Protein AF-A0A971TC36-F1 (afdb_monomer_lite)

Radius of gyration: 22.71 Å; chains: 1; bounding box: 51×52×64 Å

Structure (mmCIF, N/CA/C/O backbone):
data_AF-A0A971TC36-F1
#
_entry.id   AF-A0A971TC36-F1
#
loop_
_atom_site.group_PDB
_atom_site.id
_atom_site.type_symbol
_atom_site.label_atom_id
_atom_site.label_alt_id
_atom_site.label_comp_id
_atom_site.label_asym_id
_atom_site.label_entity_id
_atom_site.label_seq_id
_atom_site.pdbx_PDB_ins_code
_atom_site.Cartn_x
_atom_site.Cartn_y
_atom_site.Cartn_z
_atom_site.occupancy
_atom_site.B_iso_or_equiv
_atom_site.auth_seq_id
_atom_site.auth_comp_id
_atom_site.auth_asym_id
_atom_site.auth_atom_id
_atom_site.pdbx_PDB_model_num
ATOM 1 N N . MET A 1 1 ? 25.943 23.834 -38.150 1.00 42.72 1 MET A N 1
ATOM 2 C CA . MET A 1 1 ? 25.674 22.459 -38.621 1.00 42.72 1 MET A CA 1
ATOM 3 C C . MET A 1 1 ? 24.641 21.884 -37.670 1.00 42.72 1 MET A C 1
ATOM 5 O O . MET A 1 1 ? 24.922 21.885 -36.479 1.00 42.72 1 MET A O 1
ATOM 9 N N . SER A 1 2 ? 23.442 21.520 -38.141 1.00 50.72 2 SER A N 1
ATOM 10 C CA . SER A 1 2 ? 22.488 20.778 -37.298 1.00 50.72 2 SER A CA 1
ATOM 11 C C . SER A 1 2 ? 23.148 19.482 -36.848 1.00 50.72 2 SER A C 1
ATOM 13 O O . SER A 1 2 ? 23.754 18.803 -37.678 1.00 50.72 2 SER A O 1
ATOM 15 N N . ALA A 1 3 ? 23.053 19.159 -35.559 1.00 58.16 3 ALA A N 1
ATOM 16 C CA . ALA A 1 3 ? 23.398 17.829 -35.080 1.00 58.16 3 ALA A CA 1
ATOM 17 C C . ALA A 1 3 ? 22.567 16.792 -35.865 1.00 58.16 3 ALA A C 1
ATOM 19 O O . ALA A 1 3 ? 21.402 17.078 -36.172 1.00 58.16 3 ALA A O 1
ATOM 20 N N . PRO A 1 4 ? 23.145 15.640 -36.247 1.00 66.56 4 PRO A N 1
ATOM 21 C CA . PRO A 1 4 ? 22.389 14.586 -36.910 1.00 66.56 4 PRO A CA 1
ATOM 22 C C . PRO A 1 4 ? 21.197 14.185 -36.037 1.00 66.56 4 PRO A C 1
ATOM 24 O O . PRO A 1 4 ? 21.322 14.074 -34.817 1.00 66.56 4 PRO A O 1
ATOM 27 N N . THR A 1 5 ? 20.028 14.022 -36.658 1.00 77.25 5 THR A N 1
ATOM 28 C CA . THR A 1 5 ? 18.834 13.548 -35.956 1.00 77.25 5 THR A CA 1
ATOM 29 C C . THR A 1 5 ? 19.111 12.130 -35.456 1.00 77.25 5 THR A C 1
ATOM 31 O O . THR A 1 5 ? 19.495 11.290 -36.272 1.00 77.25 5 THR A O 1
ATOM 34 N N . PRO A 1 6 ? 18.964 11.858 -34.149 1.00 86.25 6 PRO A N 1
ATOM 35 C CA . PRO A 1 6 ? 19.220 10.533 -33.608 1.00 86.25 6 PRO A CA 1
ATOM 36 C C . PRO A 1 6 ? 18.257 9.511 -34.216 1.00 86.25 6 PRO A C 1
ATOM 38 O O . PRO A 1 6 ? 17.117 9.831 -34.560 1.00 86.25 6 PRO A O 1
ATOM 41 N N . HIS A 1 7 ? 18.713 8.268 -34.332 1.00 93.12 7 HIS A N 1
ATOM 42 C CA . HIS A 1 7 ? 17.834 7.152 -34.646 1.00 93.12 7 HIS A CA 1
ATOM 43 C C . HIS A 1 7 ? 16.995 6.840 -33.408 1.00 93.12 7 HIS A C 1
ATOM 45 O O . HIS A 1 7 ? 17.550 6.627 -32.334 1.00 93.12 7 HIS A O 1
ATOM 51 N N . THR A 1 8 ? 15.672 6.821 -33.553 1.00 95.00 8 THR A N 1
ATOM 52 C CA . THR A 1 8 ? 14.737 6.655 -32.434 1.00 95.00 8 THR A CA 1
ATOM 53 C C . THR A 1 8 ? 13.896 5.400 -32.622 1.00 95.00 8 THR A C 1
ATOM 55 O O . THR A 1 8 ? 13.332 5.186 -33.695 1.00 95.00 8 THR A O 1
ATOM 58 N N . THR A 1 9 ? 13.749 4.598 -31.568 1.00 95.88 9 THR A N 1
ATOM 59 C CA . THR A 1 9 ? 12.750 3.520 -31.490 1.00 95.88 9 THR A CA 1
ATOM 60 C C . THR A 1 9 ? 11.964 3.637 -30.193 1.00 95.88 9 THR A C 1
ATOM 62 O O . THR A 1 9 ? 12.529 3.951 -29.147 1.00 95.88 9 THR A O 1
ATOM 65 N N . VAL A 1 10 ? 10.671 3.330 -30.263 1.00 96.38 10 VAL A N 1
ATOM 66 C CA . VAL A 1 10 ? 9.804 3.113 -29.104 1.00 96.38 10 VAL A CA 1
ATOM 67 C C . VAL A 1 10 ? 9.074 1.797 -29.332 1.00 96.38 10 VAL A C 1
ATOM 69 O O . VAL A 1 10 ? 8.408 1.621 -30.350 1.00 96.38 10 VAL A O 1
ATOM 72 N N . GLU A 1 11 ? 9.246 0.855 -28.416 1.00 95.00 11 GLU A N 1
ATOM 73 C CA . GLU A 1 11 ? 8.612 -0.459 -28.443 1.00 95.00 11 GLU A CA 1
ATOM 74 C C . GLU A 1 11 ? 7.717 -0.614 -27.212 1.00 95.00 11 GLU A C 1
ATOM 76 O O . GLU A 1 11 ? 8.134 -0.305 -26.096 1.00 95.00 11 GLU A O 1
ATOM 81 N N . LEU A 1 12 ? 6.494 -1.102 -27.422 1.00 93.94 12 LEU A N 1
ATOM 82 C CA . LEU A 1 12 ? 5.529 -1.392 -26.365 1.00 93.94 12 LEU A CA 1
ATOM 83 C C . LEU A 1 12 ? 5.385 -2.909 -26.208 1.00 93.94 12 LEU A C 1
ATOM 85 O O . LEU A 1 12 ? 5.034 -3.601 -27.166 1.00 93.94 12 LEU A O 1
ATOM 89 N N . ARG A 1 13 ? 5.601 -3.430 -24.999 1.00 92.88 13 ARG A N 1
ATOM 90 C CA . ARG A 1 13 ? 5.403 -4.846 -24.665 1.00 92.88 13 ARG A CA 1
ATOM 91 C C . ARG A 1 13 ? 4.296 -5.006 -23.642 1.00 92.88 13 ARG A C 1
ATOM 93 O O . ARG A 1 13 ? 4.383 -4.509 -22.522 1.00 92.88 13 ARG A O 1
ATOM 100 N N . ARG A 1 14 ? 3.278 -5.773 -24.021 1.00 88.38 14 ARG A N 1
ATOM 101 C CA . ARG A 1 14 ? 2.141 -6.093 -23.156 1.00 88.38 14 ARG A CA 1
ATOM 102 C C . ARG A 1 14 ? 2.435 -7.320 -22.302 1.00 88.38 14 ARG A C 1
ATOM 104 O O . ARG A 1 14 ? 3.062 -8.268 -22.772 1.00 88.38 14 ARG A O 1
ATOM 111 N N . GLY A 1 15 ? 1.952 -7.318 -21.062 1.00 77.62 15 GLY A N 1
ATOM 112 C CA . GLY A 1 15 ? 2.060 -8.469 -20.153 1.00 77.62 15 GLY A CA 1
ATOM 113 C C . GLY A 1 15 ? 3.474 -8.751 -19.627 1.00 77.62 15 GLY A C 1
ATOM 114 O O . GLY A 1 15 ? 3.705 -9.808 -19.045 1.00 77.62 15 GLY A O 1
ATOM 115 N N . ALA A 1 16 ? 4.416 -7.826 -19.817 1.00 77.38 16 ALA A N 1
ATOM 116 C CA . ALA A 1 16 ? 5.774 -7.906 -19.288 1.00 77.38 16 ALA A CA 1
ATOM 117 C C . ALA A 1 16 ? 5.932 -6.913 -18.128 1.00 77.38 16 ALA A C 1
ATOM 119 O O . ALA A 1 16 ? 6.419 -5.804 -18.321 1.00 77.38 16 ALA A O 1
ATOM 120 N N . TYR A 1 17 ? 5.491 -7.298 -16.928 1.00 78.62 17 TYR A N 1
ATOM 121 C CA . TYR A 1 17 ? 5.648 -6.456 -15.743 1.00 78.62 17 TYR A CA 1
ATOM 122 C C . TYR A 1 17 ? 7.008 -6.664 -15.076 1.00 78.62 17 TYR A C 1
ATOM 124 O O . TYR A 1 17 ? 7.438 -7.798 -14.851 1.00 78.62 17 TYR A O 1
ATOM 132 N N . HIS A 1 18 ? 7.641 -5.555 -14.713 1.00 82.75 18 HIS A N 1
ATOM 133 C CA . HIS A 1 18 ? 8.868 -5.502 -13.930 1.00 82.75 18 HIS A CA 1
ATOM 134 C C . HIS A 1 18 ? 8.777 -4.318 -12.959 1.00 82.75 18 HIS A C 1
ATOM 136 O O . HIS A 1 18 ? 8.168 -3.298 -13.283 1.00 82.75 18 HIS A O 1
ATOM 142 N N . ASP A 1 19 ? 9.374 -4.439 -11.773 1.00 82.00 19 ASP A N 1
ATOM 143 C CA . ASP A 1 19 ? 9.396 -3.342 -10.806 1.00 82.00 19 ASP A CA 1
ATOM 144 C C . ASP A 1 19 ? 10.291 -2.183 -11.283 1.00 82.00 19 ASP A C 1
ATOM 146 O O . ASP A 1 19 ? 11.239 -2.363 -12.055 1.00 82.00 19 ASP A O 1
ATOM 150 N N . SER A 1 20 ? 10.003 -0.972 -10.801 1.00 82.00 20 SER A N 1
ATOM 151 C CA . SER A 1 20 ? 10.702 0.243 -11.231 1.00 82.00 20 SER A CA 1
ATOM 152 C C . SER A 1 20 ? 12.206 0.212 -10.950 1.00 82.00 20 SER A C 1
ATOM 154 O O . SER A 1 20 ? 12.969 0.765 -11.737 1.00 82.00 20 SER A O 1
ATOM 156 N N . VAL A 1 21 ? 12.661 -0.434 -9.869 1.00 82.69 21 VAL A N 1
ATOM 157 C CA . VAL A 1 21 ? 14.093 -0.486 -9.524 1.00 82.69 21 VAL A CA 1
ATOM 158 C C . VAL A 1 21 ? 14.835 -1.358 -10.528 1.00 82.69 21 VAL A C 1
ATOM 160 O O . VAL A 1 21 ? 15.855 -0.934 -11.076 1.00 82.69 21 VAL A O 1
ATOM 163 N N . SER A 1 22 ? 14.289 -2.534 -10.826 1.00 87.56 22 SER A N 1
ATOM 164 C CA . SER A 1 22 ? 14.795 -3.416 -11.872 1.00 87.56 22 SER A CA 1
ATOM 165 C C . SER A 1 22 ? 14.851 -2.703 -13.224 1.00 87.56 22 SER A C 1
ATOM 167 O O . SER A 1 22 ? 15.874 -2.735 -13.907 1.00 87.56 22 SER A O 1
ATOM 169 N N . LEU A 1 23 ? 13.792 -1.985 -13.604 1.00 92.12 23 LEU A N 1
ATOM 170 C CA . LEU A 1 23 ? 13.743 -1.257 -14.875 1.00 92.12 23 LEU A CA 1
ATOM 171 C C . LEU A 1 23 ? 14.701 -0.057 -14.938 1.00 92.12 23 LEU A C 1
ATOM 173 O O . LEU A 1 23 ? 15.283 0.215 -15.991 1.00 92.12 23 LEU A O 1
ATOM 177 N N . MET A 1 24 ? 14.949 0.624 -13.817 1.00 89.81 24 MET A N 1
ATOM 178 C CA . MET A 1 24 ? 15.987 1.656 -13.724 1.00 89.81 24 MET A CA 1
ATOM 179 C C . MET A 1 24 ? 17.390 1.067 -13.920 1.00 89.81 24 MET A C 1
ATOM 181 O O . MET A 1 24 ? 18.226 1.678 -14.590 1.00 89.81 24 MET A O 1
ATOM 185 N N . GLN A 1 25 ? 17.655 -0.126 -13.376 1.00 90.38 25 GLN A N 1
ATOM 186 C CA . GLN A 1 25 ? 18.919 -0.836 -13.593 1.00 90.38 25 GLN A CA 1
ATOM 187 C C . GLN A 1 25 ? 19.087 -1.234 -15.063 1.00 90.38 25 GLN A C 1
ATOM 189 O O . GLN A 1 25 ? 20.140 -0.965 -15.643 1.00 90.38 25 GLN A O 1
ATOM 194 N N . VAL A 1 26 ? 18.033 -1.781 -15.681 1.00 94.00 26 VAL A N 1
ATOM 195 C CA . VAL A 1 26 ? 18.004 -2.106 -17.116 1.00 94.00 26 VAL A CA 1
ATOM 196 C C . VAL A 1 26 ? 18.271 -0.857 -17.955 1.00 94.00 26 VAL A C 1
ATOM 198 O O . VAL A 1 26 ? 19.172 -0.866 -18.787 1.00 94.00 26 VAL A O 1
ATOM 201 N N . SER A 1 27 ? 17.562 0.245 -17.698 1.00 94.88 27 SER A N 1
ATOM 202 C CA . SER A 1 27 ? 17.745 1.511 -18.424 1.00 94.88 27 SER A CA 1
ATOM 203 C C . SER A 1 27 ? 19.191 2.000 -18.358 1.00 94.88 27 SER A C 1
ATOM 205 O O . SER A 1 27 ? 19.770 2.374 -19.376 1.00 94.88 27 SER A O 1
ATOM 207 N N . ARG A 1 28 ? 19.811 1.935 -17.172 1.00 93.56 28 ARG A N 1
ATOM 208 C CA . ARG A 1 28 ? 21.209 2.334 -16.969 1.00 93.56 28 ARG A CA 1
ATOM 209 C C . ARG A 1 28 ? 22.191 1.427 -17.709 1.00 93.56 28 ARG A C 1
ATOM 211 O O . ARG A 1 28 ? 23.160 1.929 -18.271 1.00 93.56 28 ARG A O 1
ATOM 218 N N . GLN A 1 29 ? 21.957 0.116 -17.701 1.00 94.00 29 GLN A N 1
ATOM 219 C CA . GLN A 1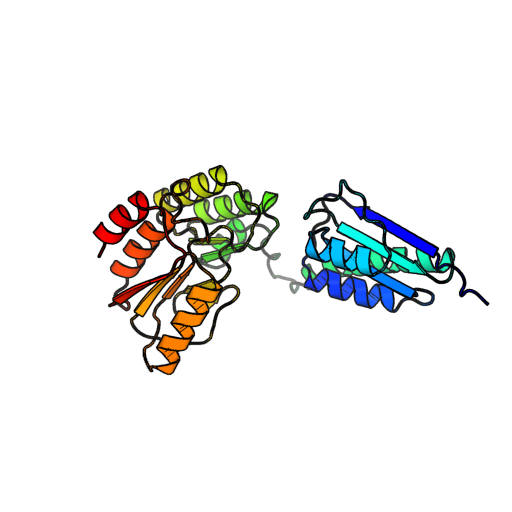 29 ? 22.782 -0.847 -18.431 1.00 94.00 29 GLN A CA 1
ATOM 220 C C . GLN A 1 29 ? 22.690 -0.612 -19.943 1.00 94.00 29 GLN A C 1
ATOM 222 O O . GLN A 1 29 ? 23.713 -0.550 -20.619 1.00 94.00 29 GLN A O 1
ATOM 227 N N . VAL A 1 30 ? 21.480 -0.414 -20.467 1.00 95.88 30 VAL A N 1
ATOM 228 C CA . VAL A 1 30 ? 21.249 -0.179 -21.898 1.00 95.88 30 VAL A CA 1
ATOM 229 C C . VAL A 1 30 ? 21.853 1.156 -22.335 1.00 95.88 30 VAL A C 1
ATOM 231 O O . VAL A 1 30 ? 22.516 1.203 -23.367 1.00 95.88 30 VAL A O 1
ATOM 234 N N . ALA A 1 31 ? 21.725 2.211 -21.524 1.00 95.31 31 ALA A N 1
ATOM 235 C CA . ALA A 1 31 ? 22.344 3.514 -21.781 1.00 95.31 31 ALA A CA 1
ATOM 236 C C . ALA A 1 31 ? 23.884 3.468 -21.828 1.00 95.31 31 ALA A C 1
ATOM 238 O O . ALA A 1 31 ? 24.499 4.347 -22.422 1.00 95.31 31 ALA A O 1
ATOM 239 N N . ALA A 1 32 ? 24.517 2.456 -21.223 1.00 95.56 32 ALA A N 1
ATOM 240 C CA . ALA A 1 32 ? 25.964 2.248 -21.294 1.00 95.56 32 ALA A CA 1
ATOM 241 C C . ALA A 1 32 ? 26.417 1.509 -22.572 1.00 95.56 32 ALA A C 1
ATOM 243 O O . ALA A 1 32 ? 27.617 1.318 -22.777 1.00 95.56 32 ALA A O 1
ATOM 244 N N . THR A 1 33 ? 25.483 1.081 -23.426 1.00 95.88 33 THR A N 1
ATOM 245 C CA . THR A 1 33 ? 25.795 0.413 -24.696 1.00 95.88 33 THR A CA 1
ATOM 246 C C . THR A 1 33 ? 26.376 1.417 -25.689 1.00 95.88 33 THR A C 1
ATOM 248 O O . THR A 1 33 ? 25.840 2.508 -25.874 1.00 95.88 33 THR A O 1
ATOM 251 N N . ASN A 1 34 ? 27.475 1.049 -26.352 1.00 94.62 34 ASN A N 1
ATOM 252 C CA . ASN A 1 34 ? 28.156 1.934 -27.295 1.00 94.62 34 ASN A CA 1
ATOM 253 C C . ASN A 1 34 ? 27.217 2.389 -28.429 1.00 94.62 34 ASN A C 1
ATOM 255 O O . ASN A 1 34 ? 26.564 1.560 -29.062 1.00 94.62 34 ASN A O 1
ATOM 259 N N . GLY A 1 35 ? 27.179 3.696 -28.695 1.00 93.69 35 GLY A N 1
ATOM 260 C CA . GLY A 1 35 ? 26.309 4.304 -29.705 1.00 93.69 35 GLY A CA 1
ATOM 261 C C . GLY A 1 35 ? 24.873 4.590 -29.243 1.00 93.69 35 GLY A C 1
ATOM 262 O O . GLY A 1 35 ? 24.100 5.145 -30.023 1.00 93.69 35 GLY A O 1
ATOM 263 N N . ILE A 1 36 ? 24.497 4.255 -28.001 1.00 96.75 36 ILE A N 1
ATOM 264 C CA . ILE A 1 36 ? 23.237 4.707 -27.395 1.00 96.75 36 ILE A CA 1
ATOM 265 C C . ILE A 1 36 ? 23.419 6.116 -26.823 1.00 96.75 36 ILE A C 1
ATOM 267 O O . ILE A 1 36 ? 24.293 6.365 -26.000 1.00 96.75 36 ILE A O 1
ATOM 271 N N . ILE A 1 37 ? 22.556 7.035 -27.252 1.00 95.81 37 ILE A N 1
ATOM 272 C CA . ILE A 1 37 ? 22.517 8.433 -26.801 1.00 95.81 37 ILE A CA 1
ATOM 273 C C . ILE A 1 37 ? 21.618 8.562 -25.567 1.00 95.81 37 ILE A C 1
ATOM 275 O O . ILE A 1 37 ? 21.943 9.278 -24.622 1.00 95.81 37 ILE A O 1
ATOM 279 N N . ALA A 1 38 ? 20.474 7.873 -25.575 1.00 94.44 38 ALA A N 1
ATOM 280 C CA . ALA A 1 38 ? 19.549 7.820 -24.451 1.00 94.44 38 ALA A CA 1
ATOM 281 C C . ALA A 1 38 ? 18.783 6.496 -24.464 1.00 94.44 38 ALA A C 1
ATOM 283 O O . ALA A 1 38 ? 18.387 6.020 -25.527 1.00 94.44 38 ALA A O 1
ATOM 284 N N . ALA A 1 39 ? 18.530 5.932 -23.286 1.00 95.94 39 ALA A N 1
ATOM 285 C CA . ALA A 1 39 ? 17.688 4.755 -23.126 1.00 95.94 39 ALA A CA 1
ATOM 286 C C . ALA A 1 39 ? 16.777 4.924 -21.916 1.00 95.94 39 ALA A C 1
ATOM 288 O O . ALA A 1 39 ? 17.232 5.326 -20.846 1.00 95.94 39 ALA A O 1
ATOM 289 N N . GLN A 1 40 ? 15.508 4.581 -22.093 1.00 95.94 40 GLN A N 1
ATOM 290 C CA . GLN A 1 40 ? 14.532 4.505 -21.020 1.00 95.94 40 GLN A CA 1
ATOM 291 C C . GLN A 1 40 ? 13.699 3.240 -21.212 1.00 95.94 40 GLN A C 1
ATOM 293 O O . GLN A 1 40 ? 13.020 3.067 -22.223 1.00 95.94 40 GLN A O 1
ATOM 298 N N . VAL A 1 41 ? 13.764 2.355 -20.225 1.00 95.94 41 VAL A N 1
ATOM 299 C CA . VAL A 1 41 ? 12.943 1.153 -20.117 1.00 95.94 41 VAL A CA 1
ATOM 300 C C . VAL A 1 41 ? 12.089 1.315 -18.868 1.00 95.94 41 VAL A C 1
ATOM 302 O O . VAL A 1 41 ? 12.623 1.393 -17.765 1.00 95.94 41 VAL A O 1
ATOM 305 N N . ALA A 1 42 ? 10.775 1.437 -19.028 1.00 94.62 42 ALA A N 1
ATOM 306 C CA . ALA A 1 42 ? 9.874 1.772 -17.927 1.00 94.62 42 ALA A CA 1
ATOM 307 C C . ALA A 1 42 ? 8.454 1.257 -18.171 1.00 94.62 42 ALA A C 1
ATOM 309 O O . ALA A 1 42 ? 8.033 1.102 -19.313 1.00 94.62 42 ALA A O 1
ATOM 310 N N . MET A 1 43 ? 7.694 1.040 -17.097 1.00 93.31 43 MET A N 1
ATOM 311 C CA . MET A 1 43 ? 6.244 0.852 -17.205 1.00 93.31 43 MET A CA 1
ATOM 312 C C . MET A 1 43 ? 5.588 2.160 -17.673 1.00 93.31 43 MET A C 1
ATOM 314 O O . MET A 1 43 ? 6.000 3.230 -17.221 1.00 93.31 43 MET A O 1
ATOM 318 N N . ALA A 1 44 ? 4.562 2.093 -18.523 1.00 92.44 44 ALA A N 1
ATOM 319 C CA . ALA A 1 44 ? 3.850 3.244 -19.096 1.00 92.44 44 ALA A CA 1
ATOM 320 C C . ALA A 1 44 ? 2.903 3.953 -18.098 1.00 92.44 44 ALA A C 1
ATOM 322 O O . ALA A 1 44 ? 1.758 4.277 -18.405 1.00 92.44 44 ALA A O 1
ATOM 323 N N . THR A 1 45 ? 3.366 4.198 -16.869 1.00 89.50 45 THR A N 1
ATOM 324 C CA . THR A 1 45 ? 2.658 5.062 -15.912 1.00 89.50 45 THR A CA 1
ATOM 325 C C . THR A 1 45 ? 2.648 6.506 -16.413 1.00 89.50 45 THR A C 1
ATOM 327 O O . THR A 1 45 ? 3.549 6.908 -17.145 1.00 89.50 45 THR A O 1
ATOM 330 N N . GLU A 1 46 ? 1.668 7.309 -15.992 1.00 89.00 46 GLU A N 1
ATOM 331 C CA . GLU A 1 46 ? 1.528 8.713 -16.415 1.00 89.00 46 GLU A CA 1
ATOM 332 C C . GLU A 1 46 ? 2.836 9.506 -16.241 1.00 89.00 46 GLU A C 1
ATOM 334 O O . GLU A 1 46 ? 3.343 10.083 -17.201 1.00 89.00 46 GLU A O 1
ATOM 339 N N . LEU A 1 47 ? 3.468 9.400 -15.067 1.00 89.81 47 LEU A N 1
ATOM 340 C CA . LEU A 1 47 ? 4.760 10.031 -14.781 1.00 89.81 47 LEU A CA 1
ATOM 341 C C . LEU A 1 47 ? 5.873 9.565 -15.735 1.00 89.81 47 LEU A C 1
ATOM 343 O O . LEU A 1 47 ? 6.668 10.369 -16.215 1.00 89.81 47 LEU A O 1
ATOM 347 N N . ASN A 1 48 ? 5.955 8.264 -16.021 1.00 92.56 48 ASN A N 1
ATOM 348 C CA . ASN A 1 48 ? 6.984 7.743 -16.919 1.00 92.56 48 ASN A CA 1
ATOM 349 C C . ASN A 1 48 ? 6.728 8.158 -18.373 1.00 92.56 48 ASN A C 1
ATOM 351 O O . ASN A 1 48 ? 7.683 8.418 -19.102 1.00 92.56 48 ASN A O 1
ATOM 355 N N . VAL A 1 49 ? 5.463 8.255 -18.793 1.00 94.56 49 VAL A N 1
ATOM 356 C CA . VAL A 1 49 ? 5.077 8.768 -20.114 1.00 94.56 49 VAL A CA 1
ATOM 357 C C . VAL A 1 49 ? 5.451 10.245 -20.248 1.00 94.56 49 VAL A C 1
ATOM 359 O O . VAL A 1 49 ? 5.993 10.637 -21.284 1.00 94.56 49 VAL A O 1
ATOM 362 N N . GLU A 1 50 ? 5.254 11.055 -19.206 1.00 93.12 50 GLU A N 1
ATOM 363 C CA . GLU A 1 50 ? 5.720 12.446 -19.170 1.00 93.12 50 GLU A CA 1
ATOM 364 C C . GLU A 1 50 ? 7.245 12.538 -19.304 1.00 93.12 50 GLU A C 1
ATOM 366 O O . GLU A 1 50 ? 7.745 13.304 -20.132 1.00 93.12 50 GLU A O 1
ATOM 371 N N . VAL A 1 51 ? 7.992 11.717 -18.555 1.00 93.50 51 VAL A N 1
ATOM 372 C CA . VAL A 1 51 ? 9.462 11.654 -18.639 1.00 93.50 51 VAL A CA 1
ATOM 373 C C . VAL A 1 51 ? 9.915 11.261 -20.047 1.00 93.50 51 VAL A C 1
ATOM 375 O O . VAL A 1 51 ? 10.747 11.948 -20.638 1.00 93.50 51 VAL A O 1
ATOM 378 N N . LEU A 1 52 ? 9.339 10.201 -20.621 1.00 95.00 52 LEU A N 1
ATOM 379 C CA . LEU A 1 52 ? 9.637 9.732 -21.979 1.00 95.00 52 LEU A CA 1
ATOM 380 C C . LEU A 1 52 ? 9.360 10.813 -23.031 1.00 95.00 52 LEU A C 1
ATOM 382 O O . LEU A 1 52 ? 10.185 11.053 -23.915 1.00 95.00 52 LEU A O 1
ATOM 386 N N . THR A 1 53 ? 8.229 11.506 -22.909 1.00 93.88 53 THR A N 1
ATOM 387 C CA . THR A 1 53 ? 7.853 12.599 -23.813 1.00 93.88 53 THR A CA 1
ATOM 388 C C . THR A 1 53 ? 8.811 13.784 -23.672 1.00 93.88 53 THR A C 1
ATOM 390 O O . THR A 1 53 ? 9.245 14.351 -24.676 1.00 93.88 53 THR A O 1
ATOM 393 N N . GLY A 1 54 ? 9.225 14.117 -22.444 1.00 92.69 54 GLY A N 1
ATOM 394 C CA . GLY A 1 54 ? 10.245 15.134 -22.166 1.00 92.69 54 GLY A CA 1
ATOM 395 C C . GLY A 1 54 ? 11.626 14.797 -22.744 1.00 92.69 54 GLY A C 1
ATOM 396 O O . GLY A 1 54 ? 12.378 15.699 -23.106 1.00 92.69 54 GLY A O 1
ATOM 397 N N . MET A 1 55 ? 11.939 13.507 -22.906 1.00 92.06 55 MET A N 1
ATOM 398 C CA . MET A 1 55 ? 13.135 13.010 -23.603 1.00 92.06 55 MET A CA 1
ATOM 399 C C . MET A 1 55 ? 12.987 12.980 -25.139 1.00 92.06 55 MET A C 1
ATOM 401 O O . MET A 1 55 ? 13.910 12.570 -25.847 1.00 92.06 55 MET A O 1
ATOM 405 N N . GLY A 1 56 ? 11.840 13.404 -25.678 1.00 93.56 56 GLY A N 1
ATOM 406 C CA . GLY A 1 56 ? 11.570 13.449 -27.116 1.00 93.56 56 GLY A CA 1
ATOM 407 C C . GLY A 1 56 ? 11.110 12.121 -27.724 1.00 93.56 56 GLY A C 1
ATOM 408 O O . GLY A 1 56 ? 11.186 11.960 -28.942 1.00 93.56 56 GLY A O 1
ATOM 409 N N . PHE A 1 57 ? 10.651 11.164 -26.912 1.00 95.38 57 PHE A N 1
ATOM 410 C CA . PHE A 1 57 ? 10.044 9.929 -27.407 1.00 95.38 57 PHE A CA 1
ATOM 411 C C . PHE A 1 57 ? 8.544 10.099 -27.658 1.00 95.38 57 PHE A C 1
ATOM 413 O O . PHE A 1 57 ? 7.838 10.737 -26.882 1.00 95.38 57 PHE A O 1
ATOM 420 N N . ALA A 1 58 ? 8.042 9.476 -28.725 1.00 94.00 58 ALA A N 1
ATOM 421 C CA . ALA A 1 58 ? 6.612 9.381 -29.000 1.00 94.00 58 ALA A CA 1
ATOM 422 C C . ALA A 1 58 ? 6.071 8.051 -28.453 1.00 94.00 58 ALA A C 1
ATOM 424 O O . ALA A 1 58 ? 6.236 7.005 -29.081 1.00 94.00 58 ALA A O 1
ATOM 425 N N . VAL A 1 59 ? 5.457 8.086 -27.268 1.00 93.44 59 VAL A N 1
ATOM 426 C CA . VAL A 1 59 ? 4.837 6.901 -26.655 1.00 93.44 59 VAL A CA 1
ATOM 427 C C . VAL A 1 59 ? 3.459 6.647 -27.292 1.00 93.44 59 VAL A C 1
ATOM 429 O O . VAL A 1 59 ? 2.694 7.602 -27.442 1.00 93.44 59 VAL A O 1
ATOM 432 N N . PRO A 1 60 ? 3.117 5.400 -27.681 1.00 91.38 60 PRO A N 1
ATOM 433 C CA . PRO A 1 60 ? 1.793 5.074 -28.218 1.00 91.38 60 PRO A CA 1
ATOM 434 C C . PRO A 1 60 ? 0.663 5.449 -27.250 1.00 91.38 60 PRO A C 1
ATOM 436 O O . PRO A 1 60 ? 0.755 5.177 -26.055 1.00 91.38 60 PRO A O 1
ATOM 439 N N . ALA A 1 61 ? -0.418 6.044 -27.763 1.00 89.00 61 ALA A N 1
ATOM 440 C CA . ALA A 1 61 ? -1.537 6.525 -26.943 1.00 89.00 61 ALA A CA 1
ATOM 441 C C . ALA A 1 61 ? -2.327 5.386 -26.270 1.00 89.00 61 ALA A C 1
ATOM 443 O O . ALA A 1 61 ? -3.014 5.601 -25.277 1.00 89.00 61 ALA A O 1
ATOM 444 N N . GLU A 1 62 ? -2.236 4.175 -26.814 1.00 90.50 62 GLU A N 1
ATOM 445 C CA . GLU A 1 62 ? -2.839 2.958 -26.280 1.00 90.50 62 GLU A CA 1
ATOM 446 C C . GLU A 1 62 ? -2.031 2.292 -25.153 1.00 90.50 62 GLU A C 1
ATOM 448 O O . GLU A 1 62 ? -2.455 1.246 -24.660 1.00 90.50 62 GLU A O 1
ATOM 453 N N . ALA A 1 63 ? -0.869 2.839 -24.780 1.00 89.94 63 ALA A N 1
ATOM 454 C CA . ALA A 1 63 ? -0.048 2.297 -23.705 1.00 89.94 63 ALA A CA 1
ATOM 455 C C . ALA A 1 63 ? -0.746 2.472 -22.347 1.00 89.94 63 ALA A C 1
ATOM 457 O O . ALA A 1 63 ? -1.072 3.586 -21.938 1.00 89.94 63 ALA A O 1
ATOM 458 N N . GLY A 1 64 ? -0.973 1.365 -21.643 1.00 88.00 64 GLY A N 1
ATOM 459 C CA . GLY A 1 64 ? -1.482 1.376 -20.276 1.00 88.00 64 GLY A CA 1
ATOM 460 C C . GLY A 1 64 ? -0.359 1.374 -19.239 1.00 88.00 64 GLY A C 1
ATOM 461 O O . GLY A 1 64 ? 0.764 0.960 -19.519 1.00 88.00 64 GLY A O 1
ATOM 462 N N . ALA A 1 65 ? -0.688 1.720 -17.990 1.00 86.19 65 ALA A N 1
ATOM 463 C CA . ALA A 1 65 ? 0.254 1.706 -16.861 1.00 86.19 65 ALA A CA 1
ATOM 464 C C . ALA A 1 65 ? 0.963 0.353 -16.634 1.00 86.19 65 ALA A C 1
ATOM 466 O O . ALA A 1 65 ? 2.028 0.306 -16.022 1.00 86.19 65 ALA A O 1
ATOM 467 N N . ASN A 1 66 ? 0.388 -0.737 -17.152 1.00 84.06 66 ASN A N 1
ATOM 468 C CA . ASN A 1 66 ? 0.906 -2.102 -17.039 1.00 84.06 66 ASN A CA 1
ATOM 469 C C . ASN A 1 66 ? 1.704 -2.566 -18.270 1.00 84.06 66 ASN A C 1
ATOM 471 O O . ASN A 1 66 ? 2.128 -3.722 -18.308 1.00 84.06 66 ASN A O 1
ATOM 475 N N . ASP A 1 67 ? 1.910 -1.701 -19.264 1.00 90.31 67 ASP A N 1
ATOM 476 C CA . ASP A 1 67 ? 2.711 -2.012 -20.444 1.00 90.31 67 ASP A CA 1
ATOM 477 C C . ASP A 1 67 ? 4.153 -1.528 -20.272 1.00 90.31 67 ASP A C 1
ATOM 479 O O . ASP A 1 67 ? 4.409 -0.449 -19.736 1.00 90.31 67 ASP A O 1
ATOM 483 N N . LEU A 1 68 ? 5.110 -2.324 -20.740 1.00 93.81 68 LEU A N 1
ATOM 484 C CA . LEU A 1 68 ? 6.524 -1.972 -20.724 1.00 93.81 68 LEU A CA 1
ATOM 485 C C . LEU A 1 68 ? 6.867 -1.174 -21.983 1.00 93.81 68 LEU A C 1
ATOM 487 O O . LEU A 1 68 ? 6.660 -1.654 -23.098 1.00 93.81 68 LEU A O 1
ATOM 491 N N . VAL A 1 69 ? 7.435 0.014 -21.808 1.00 96.31 69 VAL A N 1
ATOM 492 C CA . VAL A 1 69 ? 7.954 0.857 -22.887 1.00 96.31 69 VAL A CA 1
ATOM 493 C C . VAL A 1 69 ? 9.473 0.763 -22.911 1.00 96.31 69 VAL A C 1
ATOM 495 O O . VAL A 1 69 ? 10.131 0.985 -21.895 1.00 96.31 69 VAL A O 1
ATOM 498 N N . ILE A 1 70 ? 10.028 0.457 -24.081 1.00 96.75 70 ILE A N 1
ATOM 499 C CA . ILE A 1 70 ? 11.466 0.474 -24.362 1.00 96.75 70 ILE A CA 1
ATOM 500 C C . ILE A 1 70 ? 11.715 1.574 -25.389 1.00 96.75 70 ILE A C 1
ATOM 502 O O . ILE A 1 70 ? 11.308 1.456 -26.545 1.00 96.75 70 ILE A O 1
ATOM 506 N N . ALA A 1 71 ? 12.373 2.647 -24.968 1.00 97.38 71 ALA A N 1
ATOM 507 C CA . ALA A 1 71 ? 12.622 3.821 -25.788 1.00 97.38 71 ALA A CA 1
ATOM 508 C C . ALA A 1 71 ? 14.126 4.096 -25.895 1.00 97.38 71 ALA A C 1
ATOM 510 O O . ALA A 1 71 ? 14.796 4.266 -24.875 1.00 97.38 71 ALA A O 1
ATOM 511 N N . LEU A 1 72 ? 14.658 4.120 -27.122 1.00 97.69 72 LEU A N 1
ATOM 512 C CA . LEU A 1 72 ? 16.090 4.296 -27.391 1.00 97.69 72 LEU A CA 1
ATOM 513 C C . LEU A 1 72 ? 16.323 5.399 -28.425 1.00 97.69 72 LEU A C 1
ATOM 515 O O . LEU A 1 72 ? 15.690 5.401 -29.483 1.00 97.69 72 LEU A O 1
ATOM 519 N N . HIS A 1 73 ? 17.272 6.284 -28.128 1.00 96.94 73 HIS A N 1
ATOM 520 C CA . HIS A 1 73 ? 17.927 7.175 -29.085 1.00 96.94 73 HIS A CA 1
ATOM 521 C C . HIS A 1 73 ? 19.348 6.673 -29.315 1.00 96.94 73 HIS A C 1
ATOM 523 O O . HIS A 1 73 ? 20.067 6.423 -28.347 1.00 96.94 73 HIS A O 1
ATOM 529 N N . ALA A 1 74 ? 19.776 6.563 -30.568 1.00 96.31 74 ALA A N 1
ATOM 530 C CA . ALA A 1 74 ? 21.095 6.051 -30.920 1.00 96.31 74 ALA A CA 1
ATOM 531 C C . ALA A 1 74 ? 21.738 6.814 -32.085 1.00 96.31 74 ALA A C 1
ATOM 533 O O . ALA A 1 74 ? 21.065 7.481 -32.873 1.00 96.31 74 ALA A O 1
ATOM 534 N N . GLU A 1 75 ? 23.058 6.690 -32.196 1.00 95.94 75 GLU A N 1
ATOM 535 C CA . GLU A 1 75 ? 23.867 7.320 -33.243 1.00 95.94 75 GLU A CA 1
ATOM 536 C C . GLU A 1 75 ? 23.685 6.654 -34.614 1.00 95.94 75 GLU A C 1
ATOM 538 O O . GLU A 1 75 ? 23.869 7.306 -35.641 1.00 95.94 75 GLU A O 1
ATOM 543 N N . SER A 1 76 ? 23.304 5.372 -34.643 1.00 94.75 76 SER A N 1
ATOM 544 C CA . SER A 1 76 ? 23.104 4.603 -35.875 1.00 94.75 76 SER A CA 1
ATOM 545 C C . SER A 1 76 ? 22.044 3.499 -35.714 1.00 94.75 76 SER A C 1
ATOM 547 O O . SER A 1 76 ? 21.703 3.127 -34.585 1.00 94.75 76 SER A O 1
ATOM 549 N N . PRO A 1 77 ? 21.524 2.929 -36.817 1.00 94.12 77 PRO A N 1
ATOM 550 C CA . PRO A 1 77 ? 20.634 1.767 -36.766 1.00 94.12 77 PRO A CA 1
ATOM 551 C C . PRO A 1 77 ? 21.278 0.536 -36.110 1.00 94.12 77 PRO A C 1
ATOM 553 O O . PRO A 1 77 ? 20.609 -0.203 -35.396 1.00 94.12 77 PRO A O 1
ATOM 556 N N . GLU A 1 78 ? 22.581 0.322 -36.299 1.00 95.38 78 GLU A N 1
ATOM 557 C CA . GLU A 1 78 ? 23.315 -0.786 -35.674 1.00 95.38 78 GLU A CA 1
ATOM 558 C C . GLU A 1 78 ? 23.373 -0.626 -34.152 1.00 95.38 78 GLU A C 1
ATOM 560 O O . GLU A 1 78 ? 23.248 -1.605 -33.416 1.00 95.38 78 GLU A O 1
ATOM 565 N N . ALA A 1 79 ? 23.507 0.614 -33.672 1.00 95.75 79 ALA A N 1
ATOM 566 C CA . ALA A 1 79 ? 23.453 0.914 -32.249 1.00 95.75 79 ALA A CA 1
ATOM 567 C C . ALA A 1 79 ? 22.051 0.680 -31.654 1.00 95.75 79 ALA A C 1
ATOM 569 O O . ALA A 1 79 ? 21.953 0.248 -30.507 1.00 95.75 79 ALA A O 1
ATOM 570 N N . ILE A 1 80 ? 20.967 0.866 -32.425 1.00 96.19 80 ILE A N 1
ATOM 571 C CA . ILE A 1 80 ? 19.609 0.481 -31.993 1.00 96.19 80 ILE A CA 1
ATOM 572 C C . ILE A 1 80 ? 19.512 -1.028 -31.763 1.00 96.19 80 ILE A C 1
ATOM 574 O O . ILE A 1 80 ? 19.001 -1.453 -30.727 1.00 96.19 80 ILE A O 1
ATOM 578 N N . GLU A 1 81 ? 20.018 -1.839 -32.691 1.00 95.81 81 GLU A N 1
ATOM 579 C CA . GLU A 1 81 ? 19.988 -3.299 -32.550 1.00 95.81 81 GLU A CA 1
ATOM 580 C C . GLU A 1 81 ? 20.872 -3.779 -31.390 1.00 95.81 81 GLU A C 1
ATOM 582 O O . GLU A 1 81 ? 20.460 -4.648 -30.620 1.00 95.81 81 GLU A O 1
ATOM 587 N N . ALA A 1 82 ? 22.037 -3.155 -31.184 1.00 95.25 82 ALA A N 1
ATOM 588 C CA . ALA A 1 82 ? 22.867 -3.405 -30.005 1.00 95.25 82 ALA A CA 1
ATOM 589 C C . ALA A 1 82 ? 22.135 -3.045 -28.699 1.00 95.25 82 ALA A C 1
ATOM 591 O O . ALA A 1 82 ? 22.151 -3.823 -27.746 1.00 95.25 82 ALA A O 1
ATOM 592 N N . GLY A 1 83 ? 21.440 -1.903 -28.665 1.00 96.38 83 GLY A N 1
ATOM 593 C CA . GLY A 1 83 ? 20.618 -1.495 -27.526 1.00 96.38 83 GLY A CA 1
ATOM 594 C C . GLY A 1 83 ? 19.470 -2.464 -27.247 1.00 96.38 83 GLY A C 1
ATOM 595 O O . GLY A 1 83 ? 19.247 -2.826 -26.096 1.00 96.38 83 GLY A O 1
ATOM 596 N N . ARG A 1 84 ? 18.776 -2.951 -28.283 1.00 95.94 84 ARG A N 1
ATOM 597 C CA . ARG A 1 84 ? 17.721 -3.972 -28.146 1.00 95.94 84 ARG A CA 1
ATOM 598 C C . ARG A 1 84 ? 18.262 -5.289 -27.598 1.00 95.94 84 ARG A C 1
ATOM 600 O O . ARG A 1 84 ? 17.656 -5.858 -26.694 1.00 95.94 84 ARG A O 1
ATOM 607 N N . ALA A 1 85 ? 19.412 -5.748 -28.088 1.00 95.69 85 ALA A N 1
ATOM 608 C CA . ALA A 1 85 ? 20.068 -6.940 -27.555 1.00 95.69 85 ALA A CA 1
ATOM 609 C C . ALA A 1 85 ? 20.444 -6.765 -26.072 1.00 95.69 85 ALA A C 1
ATOM 611 O O . ALA A 1 85 ? 20.198 -7.664 -25.268 1.00 95.69 85 ALA A O 1
ATOM 612 N N . ALA A 1 86 ? 20.953 -5.587 -25.693 1.00 95.44 86 ALA A N 1
ATOM 613 C CA . ALA A 1 86 ? 21.256 -5.261 -24.301 1.00 95.44 86 ALA A CA 1
ATOM 614 C C . ALA A 1 86 ? 19.997 -5.237 -23.413 1.00 95.44 86 ALA A C 1
ATOM 616 O O . ALA A 1 86 ? 20.056 -5.673 -22.264 1.00 95.44 86 ALA A O 1
ATOM 617 N N . VAL A 1 87 ? 18.850 -4.777 -23.934 1.00 95.50 87 VAL A N 1
ATOM 618 C CA . VAL A 1 87 ? 17.558 -4.849 -23.227 1.00 95.50 87 VAL A CA 1
ATOM 619 C C . VAL A 1 87 ? 17.169 -6.304 -22.965 1.00 95.50 87 VAL A C 1
ATOM 621 O O . VAL A 1 87 ? 16.831 -6.639 -21.831 1.00 95.50 87 VAL A O 1
ATOM 624 N N . GLU A 1 88 ? 17.233 -7.180 -23.975 1.00 94.50 88 GLU A N 1
ATOM 625 C CA . GLU A 1 88 ? 16.908 -8.605 -23.807 1.00 94.50 88 GLU A CA 1
ATOM 626 C C . GLU A 1 88 ? 17.797 -9.282 -22.766 1.00 94.50 88 GLU A C 1
ATOM 628 O O . GLU A 1 88 ? 17.300 -9.988 -21.887 1.00 94.50 88 GLU A O 1
ATOM 633 N N . GLU A 1 89 ? 19.107 -9.050 -22.843 1.00 93.44 89 GLU A N 1
ATOM 634 C CA . GLU A 1 89 ? 20.071 -9.611 -21.900 1.00 93.44 89 GLU A CA 1
ATOM 635 C C . GLU A 1 89 ? 19.798 -9.128 -20.471 1.00 93.44 89 GLU A C 1
ATOM 637 O O . GLU A 1 89 ? 19.726 -9.940 -19.544 1.00 93.44 89 GLU A O 1
ATOM 642 N N . ALA A 1 90 ? 19.574 -7.824 -20.290 1.00 92.19 90 ALA A N 1
ATOM 643 C CA . ALA A 1 90 ? 19.291 -7.237 -18.987 1.00 92.19 90 ALA A CA 1
ATOM 644 C C . ALA A 1 90 ? 17.973 -7.771 -18.393 1.00 92.19 90 ALA A C 1
ATOM 646 O O . ALA A 1 90 ? 17.935 -8.185 -17.232 1.00 92.19 90 ALA A O 1
ATOM 647 N N . LEU A 1 91 ? 16.900 -7.848 -19.191 1.00 90.50 91 LEU A N 1
ATOM 648 C CA . LEU A 1 91 ? 15.612 -8.397 -18.752 1.00 90.50 91 LEU A CA 1
ATOM 649 C C . LEU A 1 91 ? 15.688 -9.902 -18.449 1.00 90.50 91 LEU A C 1
ATOM 651 O O . LEU A 1 91 ? 15.051 -10.379 -17.504 1.00 90.50 91 LEU A O 1
ATOM 655 N N . ALA A 1 92 ? 16.469 -10.667 -19.215 1.00 87.88 92 ALA A N 1
ATOM 656 C CA . ALA A 1 92 ? 16.724 -12.076 -18.928 1.00 87.88 92 ALA A CA 1
ATOM 657 C C . ALA A 1 92 ? 17.519 -12.255 -17.624 1.00 87.88 92 ALA A C 1
ATOM 659 O O . ALA A 1 92 ? 17.193 -13.145 -16.834 1.00 87.88 92 ALA A O 1
ATOM 660 N N . GLY A 1 93 ? 18.495 -11.377 -17.368 1.00 82.88 93 GLY A N 1
ATOM 661 C CA . GLY A 1 93 ? 19.281 -11.327 -16.134 1.00 82.88 93 GLY A CA 1
ATOM 662 C C . GLY A 1 93 ? 18.430 -11.135 -14.875 1.00 82.88 93 GLY A C 1
ATOM 663 O O . GLY A 1 93 ? 18.660 -11.799 -13.863 1.00 82.88 93 GLY A O 1
ATOM 664 N N . LEU A 1 94 ? 17.379 -10.311 -14.947 1.00 79.38 94 LEU A N 1
ATOM 665 C CA . LEU A 1 94 ? 16.425 -10.146 -13.840 1.00 79.38 94 LEU A CA 1
ATOM 666 C C . LEU A 1 94 ? 15.715 -11.465 -13.486 1.00 79.38 94 LEU A C 1
ATOM 668 O O . LEU A 1 94 ? 15.526 -11.790 -12.313 1.00 79.38 94 LEU A O 1
ATOM 672 N N . ARG A 1 95 ? 15.353 -12.268 -14.496 1.00 67.62 95 ARG A N 1
ATOM 673 C CA . ARG A 1 95 ? 14.654 -13.552 -14.300 1.00 67.62 95 ARG A CA 1
ATOM 674 C C . ARG A 1 95 ? 15.553 -14.633 -13.699 1.00 67.62 95 ARG A C 1
ATOM 676 O O . ARG A 1 95 ? 15.048 -15.530 -13.023 1.00 67.62 95 ARG A O 1
ATOM 683 N N . SER A 1 96 ? 16.857 -14.595 -13.966 1.00 60.47 96 SER A N 1
ATOM 684 C CA . SER A 1 96 ? 17.835 -15.544 -13.420 1.00 60.47 96 SER A CA 1
ATOM 685 C C . SER A 1 96 ? 18.336 -15.139 -12.031 1.00 60.47 96 SER A C 1
ATOM 687 O O . SER A 1 96 ? 18.538 -16.024 -11.202 1.00 60.47 96 SER A O 1
ATOM 689 N N . ALA A 1 97 ? 18.439 -13.842 -11.723 1.00 55.31 97 ALA A N 1
ATOM 690 C CA . ALA A 1 97 ? 18.767 -13.354 -10.379 1.00 55.31 97 ALA A CA 1
ATOM 691 C C . ALA A 1 97 ? 17.699 -13.731 -9.331 1.00 55.31 97 ALA A C 1
ATOM 693 O O . ALA A 1 97 ? 18.040 -14.124 -8.217 1.00 55.31 97 ALA A O 1
ATOM 694 N N . GLY A 1 98 ? 16.413 -13.740 -9.709 1.00 49.72 98 GLY A N 1
ATOM 695 C CA . GLY A 1 98 ? 15.321 -14.267 -8.871 1.00 49.72 98 GLY A CA 1
ATOM 696 C C . GLY A 1 98 ? 15.341 -15.793 -8.667 1.00 49.72 98 GLY A C 1
ATOM 697 O O . GLY A 1 98 ? 14.535 -16.330 -7.912 1.00 49.72 98 GLY A O 1
ATOM 698 N N . ARG A 1 99 ? 16.257 -16.509 -9.334 1.00 50.25 99 ARG A N 1
ATOM 699 C CA . ARG A 1 99 ? 16.508 -17.955 -9.187 1.00 50.25 99 ARG A CA 1
ATOM 700 C C . ARG A 1 99 ? 17.857 -18.222 -8.507 1.00 50.25 99 ARG A C 1
ATOM 702 O O . ARG A 1 99 ? 18.449 -19.273 -8.752 1.00 50.25 99 ARG A O 1
ATOM 709 N N . GLY A 1 100 ? 18.345 -17.268 -7.703 1.00 44.88 100 GLY A N 1
ATOM 710 C CA . GLY A 1 100 ? 19.554 -17.403 -6.889 1.00 44.88 100 GLY A CA 1
ATOM 711 C C . GLY A 1 100 ? 19.600 -18.772 -6.208 1.00 44.88 100 GLY A C 1
ATOM 712 O O . GLY A 1 100 ? 18.638 -19.178 -5.562 1.00 44.88 100 GLY A O 1
ATOM 713 N N . GLY A 1 101 ? 20.680 -19.507 -6.479 1.00 47.06 101 GLY A N 1
ATOM 714 C CA . GLY A 1 101 ? 20.768 -20.950 -6.292 1.00 47.06 101 GLY A CA 1
ATOM 715 C C . GLY A 1 101 ? 20.448 -21.405 -4.875 1.00 47.06 101 GLY A C 1
ATOM 716 O O . GLY A 1 101 ? 21.181 -21.097 -3.940 1.00 47.06 101 GLY A O 1
ATOM 717 N N . THR A 1 102 ? 19.398 -22.211 -4.751 1.00 45.84 102 THR A N 1
ATOM 718 C CA . THR A 1 102 ? 19.248 -23.108 -3.614 1.00 45.84 102 THR A CA 1
ATOM 719 C C . THR A 1 102 ? 20.376 -24.134 -3.693 1.00 45.84 102 THR A C 1
ATOM 721 O O . THR A 1 102 ? 20.644 -24.707 -4.756 1.00 45.84 102 THR A O 1
ATOM 724 N N . GLY A 1 103 ? 21.099 -24.335 -2.592 1.00 51.09 103 GLY A N 1
ATOM 725 C CA . GLY A 1 103 ? 22.091 -25.407 -2.514 1.00 51.09 103 GLY A CA 1
ATOM 726 C C . GLY A 1 103 ? 21.445 -26.756 -2.850 1.00 51.09 103 GLY A C 1
ATOM 727 O O . GLY A 1 103 ? 20.228 -26.916 -2.740 1.00 51.09 103 GLY A O 1
ATOM 728 N N . MET A 1 104 ? 22.242 -27.745 -3.264 1.00 48.22 104 MET A N 1
ATOM 729 C CA . MET A 1 104 ? 21.758 -29.118 -3.472 1.00 48.22 104 MET A CA 1
ATOM 730 C C . MET A 1 104 ? 21.062 -29.626 -2.192 1.00 48.22 104 MET A C 1
ATOM 732 O O . MET A 1 104 ? 21.739 -30.050 -1.259 1.00 48.22 104 MET A O 1
ATOM 736 N N . GLY A 1 105 ? 19.725 -29.560 -2.140 1.00 57.41 105 GLY A N 1
ATOM 737 C CA . GLY A 1 105 ? 18.908 -30.009 -1.005 1.00 57.41 105 GLY A CA 1
ATOM 738 C C . GLY A 1 105 ? 17.845 -29.026 -0.492 1.00 57.41 105 GLY A C 1
ATOM 739 O O . GLY A 1 105 ? 16.961 -29.456 0.243 1.00 57.41 105 GLY A O 1
ATOM 740 N N . GLU A 1 106 ? 17.871 -27.748 -0.876 1.00 58.19 106 GLU A N 1
ATOM 741 C CA . GLU A 1 106 ? 16.852 -26.775 -0.448 1.00 58.19 106 GLU A CA 1
ATOM 742 C C . GLU A 1 106 ? 15.612 -26.794 -1.358 1.00 58.19 106 GLU A C 1
ATOM 744 O O . GLU A 1 106 ? 15.715 -26.846 -2.589 1.00 58.19 106 GLU A O 1
ATOM 749 N N . ALA A 1 107 ? 14.422 -26.754 -0.744 1.00 66.56 107 ALA A N 1
ATOM 750 C CA . ALA A 1 107 ? 13.158 -26.679 -1.468 1.00 66.56 107 ALA A CA 1
ATOM 751 C C . ALA A 1 107 ? 13.107 -25.394 -2.318 1.00 66.56 107 ALA A C 1
ATOM 753 O O . ALA A 1 107 ? 13.575 -24.346 -1.869 1.00 66.56 107 ALA A O 1
ATOM 754 N N . PRO A 1 108 ? 12.551 -25.447 -3.543 1.00 71.69 108 PRO A N 1
ATOM 755 C CA . PRO A 1 108 ? 12.458 -24.267 -4.391 1.00 71.69 108 PRO A CA 1
ATOM 756 C C . PRO A 1 108 ? 11.667 -23.154 -3.685 1.00 71.69 108 PRO A C 1
ATOM 758 O O . PRO A 1 108 ? 10.703 -23.459 -2.975 1.00 71.69 108 PRO A O 1
ATOM 761 N N . PRO A 1 109 ? 12.030 -21.874 -3.897 1.00 76.50 109 PRO A N 1
ATOM 762 C CA . PRO A 1 109 ? 11.336 -20.760 -3.266 1.00 76.50 109 PRO A CA 1
ATOM 763 C C . PRO A 1 109 ? 9.842 -20.771 -3.632 1.00 76.50 109 PRO A C 1
ATOM 765 O O . PRO A 1 109 ? 9.488 -21.136 -4.765 1.00 76.50 109 PRO A O 1
ATOM 768 N N . PRO A 1 110 ? 8.958 -20.389 -2.691 1.00 84.00 110 PRO A N 1
ATOM 769 C CA . PRO A 1 110 ? 7.523 -20.382 -2.923 1.00 84.00 110 PRO A CA 1
ATOM 770 C C . PRO A 1 110 ? 7.171 -19.430 -4.070 1.00 84.00 110 PRO A C 1
ATOM 772 O O . PRO A 1 110 ? 7.761 -18.364 -4.221 1.00 84.00 110 PRO A O 1
ATOM 775 N N . ARG A 1 111 ? 6.198 -19.835 -4.892 1.00 87.00 111 ARG A N 1
ATOM 776 C CA . ARG A 1 111 ? 5.746 -19.072 -6.073 1.00 87.00 111 ARG A CA 1
ATOM 777 C C . ARG A 1 111 ? 4.355 -18.467 -5.927 1.00 87.00 111 ARG A C 1
ATOM 779 O O . ARG A 1 111 ? 3.908 -17.773 -6.825 1.00 87.00 111 ARG A O 1
ATOM 786 N N . THR A 1 112 ? 3.667 -18.782 -4.835 1.00 88.19 112 THR A N 1
ATOM 787 C CA . THR A 1 112 ? 2.331 -18.268 -4.503 1.00 88.19 112 THR A CA 1
ATOM 788 C C . THR A 1 112 ? 2.307 -17.885 -3.033 1.00 88.19 112 THR A C 1
ATOM 790 O O . THR A 1 112 ? 3.001 -18.527 -2.228 1.00 88.19 112 THR A O 1
ATOM 793 N N . ILE A 1 113 ? 1.479 -16.908 -2.665 1.00 91.12 113 ILE A N 1
ATOM 794 C CA . ILE A 1 113 ? 1.314 -16.492 -1.267 1.00 91.12 113 ILE A CA 1
ATOM 795 C C . ILE A 1 113 ? 0.883 -17.678 -0.405 1.00 91.12 113 ILE A C 1
ATOM 797 O O . ILE A 1 113 ? 1.519 -17.957 0.609 1.00 91.12 113 ILE A O 1
ATOM 801 N N . GLY A 1 114 ? -0.095 -18.468 -0.857 1.00 85.81 114 GLY A N 1
ATOM 802 C CA . GLY A 1 114 ? -0.536 -19.654 -0.122 1.00 85.81 114 GLY A CA 1
ATOM 803 C C . GLY A 1 114 ? 0.587 -20.672 0.126 1.00 85.81 114 GLY A C 1
ATOM 804 O O . GLY A 1 114 ? 0.662 -21.267 1.202 1.00 85.81 114 GLY A O 1
ATOM 805 N N . SER A 1 115 ? 1.499 -20.875 -0.837 1.00 87.62 115 SER A N 1
ATOM 806 C CA . SER A 1 115 ? 2.670 -21.745 -0.623 1.00 87.62 115 SER A CA 1
ATOM 807 C C . SER A 1 115 ? 3.676 -21.162 0.372 1.00 87.62 115 SER A C 1
ATOM 809 O O . SER A 1 115 ? 4.233 -21.918 1.166 1.00 87.62 115 SER A O 1
ATOM 811 N N . ALA A 1 116 ? 3.876 -19.841 0.363 1.00 89.56 116 ALA A N 1
ATOM 812 C CA . ALA A 1 116 ? 4.762 -19.159 1.300 1.00 89.56 116 ALA A CA 1
ATOM 813 C C . ALA A 1 116 ? 4.198 -19.189 2.731 1.00 89.56 116 ALA A C 1
ATOM 815 O O . ALA A 1 116 ? 4.919 -19.528 3.668 1.00 89.56 116 ALA A O 1
ATOM 816 N N . ALA A 1 117 ? 2.896 -18.926 2.887 1.00 89.44 117 ALA A N 1
ATOM 817 C CA . ALA A 1 117 ? 2.192 -18.915 4.168 1.00 89.44 117 ALA A CA 1
ATOM 818 C C . ALA A 1 117 ? 2.340 -20.250 4.912 1.00 89.44 117 ALA A C 1
ATOM 820 O O . ALA A 1 117 ? 2.777 -20.288 6.062 1.00 89.44 117 ALA A O 1
ATOM 821 N N . ARG A 1 118 ? 2.067 -21.363 4.213 1.00 83.75 118 ARG A N 1
ATOM 822 C CA . ARG A 1 118 ? 2.171 -22.721 4.773 1.00 83.75 118 ARG A CA 1
ATOM 823 C C . ARG A 1 118 ? 3.590 -23.102 5.188 1.00 83.75 118 ARG A C 1
ATOM 825 O O . ARG A 1 118 ? 3.750 -23.911 6.093 1.00 83.75 118 ARG A O 1
ATOM 832 N N . ALA A 1 119 ? 4.602 -22.567 4.508 1.00 84.31 119 ALA A N 1
ATOM 833 C CA . ALA A 1 119 ? 5.996 -22.877 4.800 1.00 84.31 119 ALA A CA 1
ATOM 834 C C . ALA A 1 119 ? 6.558 -22.041 5.961 1.00 84.31 119 ALA A C 1
ATOM 836 O O . ALA A 1 119 ? 7.417 -22.528 6.691 1.00 84.31 119 ALA A O 1
ATOM 837 N N . GLY A 1 120 ? 6.104 -20.791 6.105 1.00 78.31 120 GLY A N 1
ATOM 838 C CA . GLY A 1 120 ? 6.764 -19.791 6.950 1.00 78.31 120 GLY A CA 1
ATOM 839 C C . GLY A 1 120 ? 6.020 -19.358 8.213 1.00 78.31 120 GLY A C 1
ATOM 840 O O . GLY A 1 120 ? 6.609 -18.635 9.008 1.00 78.31 120 GLY A O 1
ATOM 841 N N . GLY A 1 121 ? 4.753 -19.749 8.409 1.00 83.56 121 GLY A N 1
ATOM 842 C CA . GLY A 1 121 ? 3.965 -19.309 9.573 1.00 83.56 121 GLY A CA 1
ATOM 843 C C . GLY A 1 121 ? 3.701 -17.797 9.602 1.00 83.56 121 GLY A C 1
ATOM 844 O O . GLY A 1 121 ? 3.555 -17.215 10.673 1.00 83.56 121 GLY A O 1
ATOM 845 N N . ALA A 1 122 ? 3.692 -17.157 8.430 1.00 91.25 122 ALA A N 1
ATOM 846 C CA . ALA A 1 122 ? 3.378 -15.740 8.294 1.00 91.25 122 ALA A CA 1
ATOM 847 C C . ALA A 1 122 ? 1.932 -15.451 8.732 1.00 91.25 122 ALA A C 1
ATOM 849 O O . ALA A 1 122 ? 1.070 -16.322 8.645 1.00 91.25 122 ALA A O 1
ATOM 850 N N . ASN A 1 123 ? 1.669 -14.214 9.152 1.00 93.38 123 ASN A N 1
ATOM 851 C CA . ASN A 1 123 ? 0.335 -13.707 9.500 1.00 93.38 123 ASN A CA 1
ATOM 852 C C . ASN A 1 123 ? -0.068 -12.458 8.689 1.00 93.38 123 ASN A C 1
ATOM 854 O O . ASN A 1 123 ? -1.196 -11.980 8.808 1.00 93.38 123 ASN A O 1
ATOM 858 N N . LEU A 1 124 ? 0.845 -11.930 7.866 1.00 96.56 124 LEU A N 1
ATOM 859 C CA . LEU A 1 124 ? 0.639 -10.738 7.054 1.00 96.56 124 LEU A CA 1
ATOM 860 C C . LEU A 1 124 ? 1.295 -10.887 5.675 1.00 96.56 124 LEU A C 1
ATOM 862 O O . LEU A 1 124 ? 2.431 -11.352 5.567 1.00 96.56 124 LEU A O 1
ATOM 866 N N . ALA A 1 125 ? 0.594 -10.450 4.629 1.00 97.06 125 ALA A N 1
ATOM 867 C CA . ALA A 1 125 ? 1.096 -10.337 3.264 1.00 97.06 125 ALA A CA 1
ATOM 868 C C . ALA A 1 125 ? 1.132 -8.867 2.822 1.00 97.06 125 ALA A C 1
ATOM 870 O O . ALA A 1 125 ? 0.124 -8.167 2.894 1.00 97.06 125 ALA A O 1
ATOM 871 N N . LEU A 1 126 ? 2.281 -8.401 2.325 1.00 97.44 126 LEU A N 1
ATOM 872 C CA . LEU A 1 126 ? 2.399 -7.110 1.644 1.00 97.44 126 LEU A CA 1
ATOM 873 C C . LEU A 1 126 ? 2.345 -7.339 0.134 1.00 97.44 126 LEU A C 1
ATOM 875 O O . LEU A 1 126 ? 3.185 -8.048 -0.417 1.00 97.44 126 LEU A O 1
ATOM 879 N N . ILE A 1 127 ? 1.365 -6.727 -0.528 1.00 96.75 127 ILE A N 1
ATOM 880 C CA . ILE A 1 127 ? 1.101 -6.898 -1.958 1.00 96.75 127 ILE A CA 1
ATOM 881 C C . ILE A 1 127 ? 1.318 -5.563 -2.672 1.00 96.75 127 ILE A C 1
ATOM 883 O O . ILE A 1 127 ? 0.628 -4.580 -2.399 1.00 96.75 127 ILE A O 1
ATOM 887 N N . SER A 1 128 ? 2.282 -5.551 -3.594 1.00 94.62 128 SER A N 1
ATOM 888 C CA . SER A 1 128 ? 2.715 -4.381 -4.375 1.00 94.62 128 SER A CA 1
ATOM 889 C C . SER A 1 128 ? 2.850 -4.684 -5.877 1.00 94.62 128 SER A C 1
ATOM 891 O O . SER A 1 128 ? 3.645 -4.072 -6.587 1.00 94.62 128 SER A O 1
ATOM 893 N N . VAL A 1 129 ? 2.068 -5.647 -6.371 1.00 90.31 129 VAL A N 1
ATOM 894 C CA . VAL A 1 129 ? 1.963 -5.996 -7.80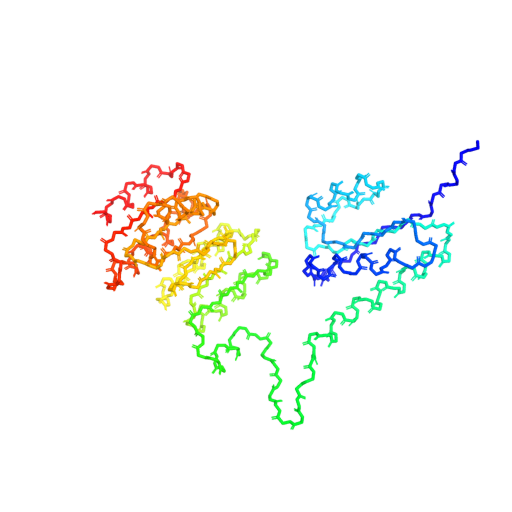1 1.00 90.31 129 VAL A CA 1
ATOM 895 C C . VAL A 1 129 ? 0.986 -5.051 -8.527 1.00 90.31 129 VAL A C 1
ATOM 897 O O . VAL A 1 129 ? 0.258 -4.313 -7.863 1.00 90.31 129 VAL A O 1
ATOM 900 N N . PRO A 1 130 ? 0.891 -5.054 -9.869 1.00 84.31 130 PRO A N 1
ATOM 901 C CA . PRO A 1 130 ? -0.121 -4.273 -10.584 1.00 84.31 130 PRO A CA 1
ATOM 902 C C . PRO A 1 130 ? -1.546 -4.527 -10.091 1.00 84.31 130 PRO A C 1
ATOM 904 O O . PRO A 1 130 ? -1.912 -5.677 -9.841 1.00 84.31 130 PRO A O 1
ATOM 907 N N . GLY A 1 131 ? -2.380 -3.482 -10.046 1.00 80.19 131 GLY A N 1
ATOM 908 C CA . GLY A 1 131 ? -3.760 -3.560 -9.543 1.00 80.19 131 GLY A CA 1
ATOM 909 C C . GLY A 1 131 ? -4.598 -4.685 -10.161 1.00 80.19 131 GLY A C 1
ATOM 910 O O . GLY A 1 131 ? -5.326 -5.375 -9.451 1.00 80.19 131 GLY A O 1
ATOM 911 N N . GLN A 1 132 ? -4.408 -4.961 -11.458 1.00 81.38 132 GLN A N 1
ATOM 912 C CA . GLN A 1 132 ? -5.094 -6.046 -12.179 1.00 81.38 132 GLN A CA 1
ATOM 913 C C . GLN A 1 132 ? -4.786 -7.459 -11.643 1.00 81.38 132 GLN A C 1
ATOM 915 O O . GLN A 1 132 ? -5.544 -8.389 -11.898 1.00 81.38 132 GLN A O 1
ATOM 920 N N . HIS A 1 133 ? -3.666 -7.631 -10.937 1.00 90.38 133 HIS A N 1
ATOM 921 C CA . HIS A 1 133 ? -3.247 -8.893 -10.318 1.00 90.38 133 HIS A CA 1
ATOM 922 C C . HIS A 1 133 ? -3.418 -8.874 -8.796 1.00 90.38 133 HIS A C 1
ATOM 924 O O . HIS A 1 133 ? -3.596 -9.921 -8.182 1.00 90.38 133 HIS A O 1
ATOM 930 N N . ALA A 1 134 ? -3.403 -7.683 -8.194 1.00 94.62 134 ALA A N 1
ATOM 931 C CA . ALA A 1 134 ? -3.404 -7.497 -6.750 1.00 94.62 134 ALA A CA 1
ATOM 932 C C . ALA A 1 134 ? -4.647 -8.089 -6.065 1.00 94.62 134 ALA A C 1
ATOM 934 O O . ALA A 1 134 ? -4.542 -8.607 -4.959 1.00 94.62 134 ALA A O 1
ATOM 935 N N . VAL A 1 135 ? -5.806 -8.064 -6.734 1.00 95.75 135 VAL A N 1
ATOM 936 C CA . VAL A 1 135 ? -7.057 -8.641 -6.210 1.00 95.75 135 VAL A CA 1
ATOM 937 C C . VAL A 1 135 ? -6.939 -10.153 -6.015 1.00 95.75 135 VAL A C 1
ATOM 939 O O . VAL A 1 135 ? -7.311 -10.660 -4.961 1.00 95.75 135 VAL A O 1
ATOM 942 N N . THR A 1 136 ? -6.394 -10.868 -7.002 1.00 95.31 136 THR A N 1
ATOM 943 C CA . THR A 1 136 ? -6.212 -12.325 -6.924 1.00 95.31 136 THR A CA 1
ATOM 944 C C . THR A 1 136 ? -5.244 -12.692 -5.806 1.00 95.31 136 THR A C 1
ATOM 946 O O . THR A 1 136 ? -5.568 -13.526 -4.969 1.00 95.31 136 THR A O 1
ATOM 949 N N . GLU A 1 137 ? -4.097 -12.015 -5.740 1.00 96.31 137 GLU A N 1
ATOM 950 C CA . GLU A 1 137 ? -3.102 -12.251 -4.688 1.00 96.31 137 GLU A CA 1
ATOM 951 C C . GLU A 1 137 ? -3.664 -11.941 -3.288 1.00 96.31 137 GLU A C 1
ATOM 953 O O . GLU A 1 137 ? -3.364 -12.640 -2.321 1.00 96.31 137 GLU A O 1
ATOM 958 N N . ALA A 1 138 ? -4.511 -10.914 -3.161 1.00 97.50 138 ALA A N 1
ATOM 959 C CA . ALA A 1 138 ? -5.143 -10.570 -1.893 1.00 97.50 138 ALA A CA 1
ATOM 960 C C . ALA A 1 138 ? -6.161 -11.629 -1.449 1.00 97.50 138 ALA A C 1
ATOM 962 O O . ALA A 1 138 ? -6.170 -11.983 -0.273 1.00 97.50 138 ALA A O 1
ATOM 963 N N . PHE A 1 139 ? -6.971 -12.179 -2.360 1.00 97.12 139 PHE A N 1
ATOM 964 C CA . PHE A 1 139 ? -7.848 -13.308 -2.028 1.00 97.12 139 PHE A CA 1
ATOM 965 C C . PHE A 1 139 ? -7.053 -14.552 -1.622 1.00 97.12 139 PHE A C 1
ATOM 967 O O . PHE A 1 139 ? -7.365 -15.144 -0.594 1.00 97.12 139 PHE A O 1
ATOM 974 N N . ASP A 1 140 ? -5.979 -14.887 -2.341 1.00 95.75 140 ASP A N 1
ATOM 975 C CA . ASP A 1 140 ? -5.095 -16.002 -1.978 1.00 95.75 140 ASP A CA 1
ATOM 976 C C . ASP A 1 140 ? -4.486 -15.830 -0.572 1.00 95.75 140 ASP A C 1
ATOM 978 O O . ASP A 1 140 ? -4.299 -16.806 0.158 1.00 95.75 140 ASP A O 1
ATOM 982 N N . ALA A 1 141 ? -4.168 -14.592 -0.181 1.00 97.38 141 ALA A N 1
ATOM 983 C CA . ALA A 1 141 ? -3.675 -14.270 1.155 1.00 97.38 141 ALA A CA 1
ATOM 984 C C . ALA A 1 141 ? -4.766 -14.412 2.231 1.00 97.38 141 ALA A C 1
ATOM 986 O O . ALA A 1 141 ? -4.514 -15.023 3.271 1.00 97.38 141 ALA A O 1
ATOM 987 N N . ILE A 1 142 ? -5.973 -13.899 1.968 1.00 97.56 142 ILE A N 1
ATOM 988 C CA . ILE A 1 142 ? -7.128 -14.001 2.874 1.00 97.56 142 ILE A CA 1
ATOM 989 C C . ILE A 1 142 ? -7.498 -15.471 3.101 1.00 97.56 142 ILE A C 1
ATOM 991 O O . ILE A 1 142 ? -7.639 -15.897 4.245 1.00 97.56 142 ILE A O 1
ATOM 995 N N . ASP A 1 143 ? -7.572 -16.269 2.034 1.00 95.94 143 ASP A N 1
ATOM 996 C CA . ASP A 1 143 ? -7.871 -17.705 2.102 1.00 95.94 143 ASP A CA 1
ATOM 997 C C . ASP A 1 143 ? -6.793 -18.488 2.870 1.00 95.94 143 ASP A C 1
ATOM 999 O O . ASP A 1 143 ? -7.064 -19.536 3.461 1.00 95.94 143 ASP A O 1
ATOM 1003 N N . ALA A 1 144 ? -5.559 -17.977 2.891 1.00 95.69 144 ALA A N 1
ATOM 1004 C CA . ALA A 1 144 ? -4.463 -18.514 3.689 1.00 95.69 144 ALA A CA 1
ATOM 1005 C C . ALA A 1 144 ? -4.465 -18.030 5.154 1.00 95.69 144 ALA A C 1
ATOM 1007 O O . ALA A 1 144 ? -3.567 -18.411 5.906 1.00 95.69 144 ALA A O 1
ATOM 1008 N N . GLY A 1 145 ? -5.446 -17.219 5.568 1.00 96.25 145 GLY A N 1
ATOM 1009 C CA . GLY A 1 145 ? -5.555 -16.676 6.924 1.00 96.25 145 GLY A CA 1
ATOM 1010 C C . GLY A 1 145 ? -4.570 -15.543 7.215 1.00 96.25 145 GLY A C 1
ATOM 1011 O O . GLY A 1 145 ? -4.199 -15.333 8.368 1.00 96.25 145 GLY A O 1
ATOM 1012 N N . LEU A 1 146 ? -4.109 -14.830 6.184 1.00 97.81 146 LEU A N 1
ATOM 1013 C CA . LEU A 1 146 ? -3.203 -13.695 6.335 1.00 97.81 146 LEU A CA 1
ATOM 1014 C C . LEU A 1 146 ? -3.972 -12.376 6.302 1.00 97.81 146 LEU A C 1
ATOM 1016 O O . LEU A 1 146 ? -4.811 -12.152 5.430 1.00 97.81 146 LEU A O 1
ATOM 1020 N N . SER A 1 147 ? -3.598 -11.452 7.187 1.00 98.25 147 SER A N 1
ATOM 1021 C CA . SER A 1 147 ? -3.920 -10.039 6.976 1.00 98.25 147 SER A CA 1
ATOM 1022 C C . SER A 1 147 ? -3.137 -9.503 5.777 1.00 98.25 147 SER A C 1
ATOM 1024 O O . SER A 1 147 ? -2.048 -9.976 5.460 1.00 98.25 147 SER A O 1
ATOM 1026 N N . VAL A 1 148 ? -3.673 -8.506 5.087 1.00 98.44 148 VAL A N 1
ATOM 1027 C CA . VAL A 1 148 ? -3.108 -7.999 3.835 1.00 98.44 148 VAL A CA 1
ATOM 1028 C C . VAL A 1 148 ? -2.841 -6.512 3.956 1.00 98.44 148 VAL A C 1
ATOM 1030 O O . VAL A 1 148 ? -3.749 -5.747 4.259 1.00 98.44 148 VAL A O 1
ATOM 1033 N N . MET A 1 149 ? -1.618 -6.089 3.645 1.00 98.25 149 MET A N 1
ATOM 1034 C CA . MET A 1 149 ? -1.327 -4.719 3.237 1.00 98.25 149 MET A CA 1
ATOM 1035 C C . MET A 1 149 ? -1.311 -4.650 1.715 1.00 98.25 149 MET A C 1
ATOM 1037 O O . MET A 1 149 ? -0.361 -5.079 1.060 1.00 98.25 149 MET A O 1
ATOM 1041 N N . LEU A 1 150 ? -2.371 -4.089 1.152 1.00 97.94 150 LEU A N 1
ATOM 1042 C CA . LEU A 1 150 ? -2.530 -3.872 -0.273 1.00 97.94 150 LEU A CA 1
ATOM 1043 C C . LEU A 1 150 ? -1.982 -2.487 -0.627 1.00 97.94 150 LEU A C 1
ATOM 1045 O O . LEU A 1 150 ? -2.699 -1.482 -0.635 1.00 97.94 150 LEU A O 1
ATOM 1049 N N . PHE A 1 151 ? -0.675 -2.449 -0.882 1.00 96.88 151 PHE A N 1
ATOM 1050 C CA . PHE A 1 151 ? 0.024 -1.250 -1.339 1.00 96.88 151 PHE A CA 1
ATOM 1051 C C . PHE A 1 151 ? -0.401 -0.873 -2.761 1.00 96.88 151 PHE A C 1
ATOM 1053 O O . PHE A 1 151 ? -0.495 0.306 -3.086 1.00 96.88 151 PHE A O 1
ATOM 1060 N N . SER A 1 152 ? -0.681 -1.880 -3.592 1.00 93.69 152 SER A N 1
ATOM 1061 C CA . SER A 1 152 ? -1.135 -1.721 -4.972 1.00 93.69 152 SER A CA 1
ATOM 1062 C C . SER A 1 152 ? -2.296 -0.733 -5.115 1.00 93.69 152 SER A C 1
ATOM 1064 O O . SER A 1 152 ? -3.284 -0.783 -4.376 1.00 93.69 152 SER A O 1
ATOM 1066 N N . ASP A 1 153 ? -2.187 0.131 -6.120 1.00 87.06 153 ASP A N 1
ATOM 1067 C CA . ASP A 1 153 ? -3.238 1.036 -6.565 1.00 87.06 153 ASP A CA 1
ATOM 1068 C C . ASP A 1 153 ? -4.061 0.403 -7.705 1.00 87.06 153 ASP A C 1
ATOM 1070 O O . ASP A 1 153 ? -3.961 -0.794 -7.985 1.00 87.06 153 ASP A O 1
ATOM 1074 N N . ASN A 1 154 ? -4.921 1.194 -8.355 1.00 87.19 154 ASN A N 1
ATOM 1075 C CA . ASN A 1 154 ? -5.693 0.767 -9.533 1.00 87.19 154 ASN A CA 1
ATOM 1076 C C . ASN A 1 154 ? -6.599 -0.465 -9.319 1.00 87.19 154 ASN A C 1
ATOM 1078 O O . ASN A 1 154 ? -6.944 -1.171 -10.265 1.00 87.19 154 ASN A O 1
ATOM 1082 N N . VAL A 1 155 ? -7.034 -0.695 -8.078 1.00 93.75 155 VAL A N 1
ATOM 1083 C CA . VAL A 1 155 ? -8.081 -1.664 -7.727 1.00 93.75 155 VAL A CA 1
ATOM 1084 C C . VAL A 1 155 ? -9.447 -0.970 -7.732 1.00 93.75 155 VAL A C 1
ATOM 1086 O O . VAL A 1 155 ? -9.599 0.157 -7.228 1.00 93.75 155 VAL A O 1
ATOM 1089 N N . SER A 1 156 ? -10.442 -1.633 -8.325 1.00 95.69 156 SER A N 1
ATOM 1090 C CA . SER A 1 156 ? -11.808 -1.118 -8.426 1.00 95.69 156 SER A CA 1
ATOM 1091 C C . SER A 1 156 ? -12.450 -0.974 -7.038 1.00 95.69 156 SER A C 1
ATOM 1093 O O . SER A 1 156 ? -12.069 -1.644 -6.081 1.00 95.69 156 SER A O 1
ATOM 1095 N N . VAL A 1 157 ? -13.431 -0.077 -6.905 1.00 97.00 157 VAL A N 1
ATOM 1096 C CA . VAL A 1 157 ? -14.177 0.077 -5.642 1.00 97.00 157 VAL A CA 1
ATOM 1097 C C . VAL A 1 157 ? -14.942 -1.204 -5.295 1.00 97.00 157 VAL A C 1
ATOM 1099 O O . VAL A 1 157 ? -15.017 -1.574 -4.129 1.00 97.00 157 VAL A O 1
ATOM 1102 N N . GLU A 1 158 ? -15.487 -1.890 -6.300 1.00 97.88 158 GLU A N 1
ATOM 1103 C CA . GLU A 1 158 ? -16.201 -3.153 -6.110 1.00 97.88 158 GLU A CA 1
ATOM 1104 C C . GLU A 1 158 ? -15.273 -4.242 -5.562 1.00 97.88 158 GLU A C 1
ATOM 1106 O O . GLU A 1 158 ? -15.617 -4.906 -4.587 1.00 97.88 158 GLU A O 1
ATOM 1111 N N . ASP A 1 159 ? -14.071 -4.382 -6.123 1.00 97.94 159 ASP A N 1
ATOM 1112 C CA . ASP A 1 159 ? -13.103 -5.366 -5.637 1.00 97.94 159 ASP A CA 1
ATOM 1113 C C . ASP A 1 159 ? -12.578 -5.016 -4.246 1.00 97.94 159 ASP A C 1
ATOM 1115 O O . ASP A 1 159 ? -12.446 -5.905 -3.413 1.00 97.94 159 ASP A O 1
ATOM 1119 N N . GLU A 1 160 ? -12.352 -3.736 -3.939 1.00 98.12 160 GLU A N 1
ATOM 1120 C CA . GLU A 1 160 ? -12.013 -3.305 -2.578 1.00 98.12 160 GLU A CA 1
ATOM 1121 C C . GLU A 1 160 ? -13.089 -3.708 -1.562 1.00 98.12 160 GLU A C 1
ATOM 1123 O O . GLU A 1 160 ? -12.765 -4.228 -0.493 1.00 98.12 160 GLU A O 1
ATOM 1128 N N . ILE A 1 161 ? -14.367 -3.499 -1.892 1.00 98.56 161 ILE A N 1
ATOM 1129 C CA . ILE A 1 161 ? -15.485 -3.914 -1.038 1.00 98.56 161 ILE A CA 1
ATOM 1130 C C . ILE A 1 161 ? -15.462 -5.431 -0.847 1.00 98.56 161 ILE A C 1
ATOM 1132 O O . ILE A 1 161 ? -15.517 -5.898 0.289 1.00 98.56 161 ILE A O 1
ATOM 1136 N N . ARG A 1 162 ? -15.328 -6.195 -1.938 1.00 98.44 162 ARG A N 1
ATOM 1137 C CA . ARG A 1 162 ? -15.289 -7.664 -1.893 1.00 98.44 162 ARG A CA 1
ATOM 1138 C C . ARG A 1 162 ? -14.129 -8.180 -1.043 1.00 98.44 162 ARG A C 1
ATOM 1140 O O . ARG A 1 162 ? -14.331 -9.096 -0.252 1.00 98.44 162 ARG A O 1
ATOM 1147 N N . LEU A 1 163 ? -12.942 -7.589 -1.180 1.00 98.44 163 LEU A N 1
ATOM 1148 C CA . LEU A 1 163 ? -11.762 -7.946 -0.394 1.00 98.44 163 LEU A CA 1
ATOM 1149 C C . LEU A 1 163 ? -11.977 -7.659 1.094 1.00 98.44 163 LEU A C 1
ATOM 1151 O O . LEU A 1 163 ? -11.727 -8.531 1.919 1.00 98.44 163 LEU A 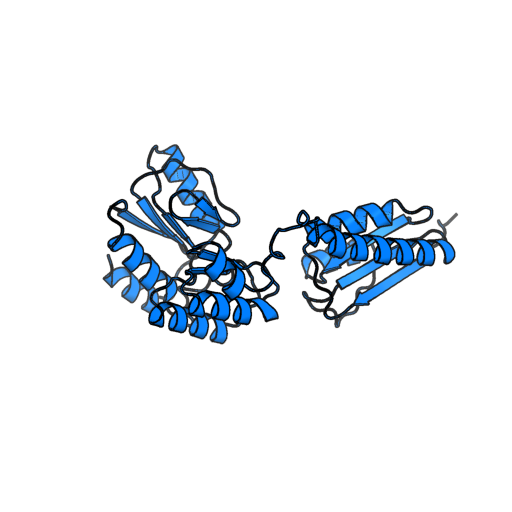O 1
ATOM 1155 N N . LYS A 1 164 ? -12.484 -6.473 1.450 1.00 98.62 164 LYS A N 1
ATOM 1156 C CA . LYS A 1 164 ? -12.732 -6.095 2.852 1.00 98.62 164 LYS A CA 1
ATOM 1157 C C . LYS A 1 164 ? -13.846 -6.925 3.496 1.00 98.62 164 LYS A C 1
ATOM 1159 O O . LYS A 1 164 ? -13.740 -7.285 4.665 1.00 98.62 164 LYS A O 1
ATOM 1164 N N . ASP A 1 165 ? -14.891 -7.263 2.743 1.00 98.62 165 ASP A N 1
ATOM 1165 C CA . ASP A 1 165 ? -15.969 -8.130 3.227 1.00 98.62 165 ASP A CA 1
ATOM 1166 C C . ASP A 1 165 ? -15.482 -9.580 3.421 1.00 98.62 165 ASP A C 1
ATOM 1168 O O . ASP A 1 165 ? -15.812 -10.206 4.430 1.00 98.62 165 ASP A O 1
ATOM 1172 N N . ALA A 1 166 ? -14.645 -10.099 2.514 1.00 98.56 166 ALA A N 1
ATOM 1173 C CA . ALA A 1 166 ? -14.018 -11.413 2.666 1.00 98.56 166 ALA A CA 1
ATOM 1174 C C . ALA A 1 166 ? -13.044 -11.459 3.853 1.00 98.56 166 ALA A C 1
ATOM 1176 O O . ALA A 1 166 ? -13.074 -12.405 4.635 1.00 98.56 166 ALA A O 1
ATOM 1177 N N . ALA A 1 167 ? -12.240 -10.410 4.034 1.00 98.44 167 ALA A N 1
ATOM 1178 C CA . ALA A 1 167 ? -11.315 -10.279 5.155 1.00 98.44 167 ALA A CA 1
ATOM 1179 C C . ALA A 1 167 ? -12.048 -10.322 6.501 1.00 98.44 167 ALA A C 1
ATOM 1181 O O . ALA A 1 167 ? -11.688 -11.095 7.386 1.00 98.44 167 ALA A O 1
ATOM 1182 N N . ARG A 1 168 ? -13.156 -9.579 6.616 1.00 98.19 168 ARG A N 1
ATOM 1183 C CA . ARG A 1 168 ? -14.034 -9.635 7.790 1.00 98.19 168 ARG A CA 1
ATOM 1184 C C . ARG A 1 168 ? -14.576 -11.043 8.042 1.00 98.19 168 ARG A C 1
ATOM 1186 O O . ARG A 1 168 ? -14.648 -11.460 9.192 1.00 98.19 168 ARG A O 1
ATOM 1193 N N . ALA A 1 169 ? -14.990 -11.760 6.998 1.00 98.25 169 ALA A N 1
ATOM 1194 C CA . ALA A 1 169 ? -15.511 -13.120 7.140 1.00 98.25 169 ALA A CA 1
ATOM 1195 C C . ALA A 1 169 ? -14.435 -14.130 7.584 1.00 98.25 169 ALA A C 1
ATOM 1197 O O . ALA A 1 169 ? -14.761 -15.094 8.273 1.00 98.25 169 ALA A O 1
ATOM 1198 N N . ALA A 1 170 ? -13.178 -13.898 7.204 1.00 97.75 170 ALA A N 1
ATOM 1199 C CA . ALA A 1 170 ? -12.025 -14.720 7.562 1.00 97.75 170 ALA A CA 1
ATOM 1200 C C . ALA A 1 170 ? -11.310 -14.268 8.852 1.00 97.75 170 ALA A C 1
ATOM 1202 O O . ALA A 1 170 ? -10.304 -14.868 9.216 1.00 97.75 170 ALA A O 1
ATOM 1203 N N . ASP A 1 171 ? -11.821 -13.235 9.532 1.00 96.94 171 A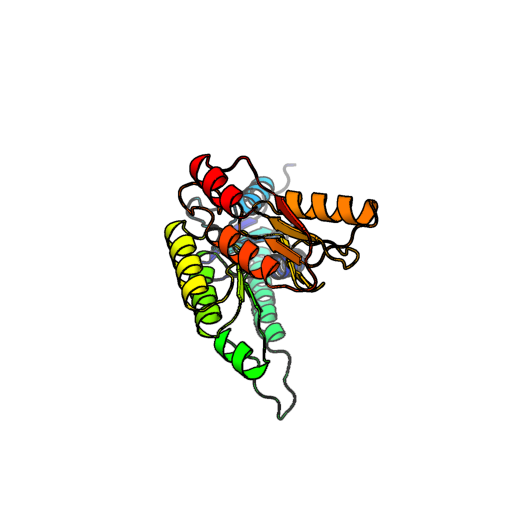SP A N 1
ATOM 1204 C CA . ASP A 1 171 ? -11.219 -12.628 10.729 1.00 96.94 171 ASP A CA 1
ATOM 1205 C C . ASP A 1 171 ? -9.767 -12.147 10.520 1.00 96.94 171 ASP A C 1
ATOM 1207 O O . ASP A 1 171 ? -8.890 -12.288 11.370 1.00 96.94 171 ASP A O 1
ATOM 1211 N N . VAL A 1 172 ? -9.504 -11.563 9.347 1.00 97.75 172 VAL A N 1
ATOM 1212 C CA . VAL A 1 172 ? -8.224 -10.932 8.984 1.00 97.75 172 VAL A CA 1
ATOM 1213 C C . VAL A 1 172 ? -8.453 -9.510 8.488 1.00 97.75 172 VAL A C 1
ATOM 1215 O O . VAL A 1 172 ? -9.549 -9.173 8.047 1.00 97.75 172 VAL A O 1
ATOM 1218 N N . LEU A 1 173 ? -7.431 -8.655 8.523 1.00 98.38 173 LEU A N 1
ATOM 1219 C CA . LEU A 1 173 ? -7.552 -7.261 8.092 1.00 98.38 173 LEU A CA 1
ATOM 1220 C C . LEU A 1 173 ? -7.019 -7.065 6.668 1.00 98.38 173 LEU A C 1
ATOM 1222 O O . LEU A 1 173 ? -5.888 -7.446 6.378 1.00 98.38 173 LEU A O 1
ATOM 1226 N N . VAL A 1 174 ? -7.780 -6.383 5.807 1.00 98.62 174 VAL A N 1
ATOM 1227 C CA . VAL A 1 174 ? -7.267 -5.832 4.537 1.00 98.62 174 VAL A CA 1
ATOM 1228 C C . VAL A 1 174 ? -7.061 -4.323 4.675 1.00 98.62 174 VAL A C 1
ATOM 1230 O O . VAL A 1 174 ? -8.006 -3.534 4.697 1.00 98.62 174 VAL A O 1
ATOM 1233 N N . MET A 1 175 ? -5.791 -3.938 4.749 1.00 98.38 175 MET A N 1
ATOM 1234 C CA . MET A 1 175 ? -5.270 -2.576 4.729 1.00 98.38 175 MET A CA 1
ATOM 1235 C C . MET A 1 175 ? -5.071 -2.124 3.279 1.00 98.38 175 MET A C 1
ATOM 1237 O O . MET A 1 175 ? -4.141 -2.575 2.616 1.00 98.38 175 MET A O 1
ATOM 1241 N N . GLY A 1 176 ? -5.925 -1.240 2.765 1.00 93.88 176 GLY A N 1
ATOM 1242 C CA . GLY A 1 176 ? -5.872 -0.781 1.371 1.00 93.88 176 GLY A CA 1
ATOM 1243 C C . GLY A 1 176 ? -7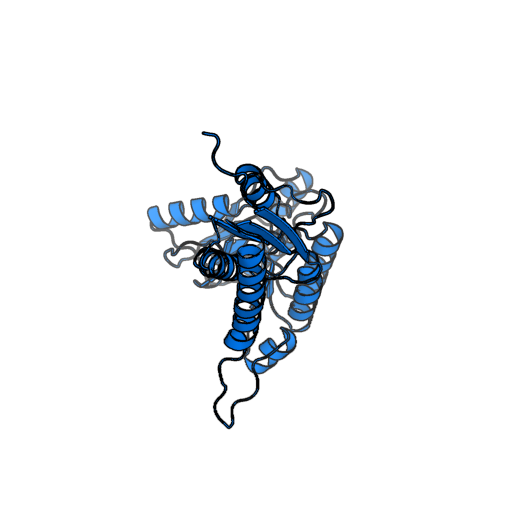.078 -1.231 0.543 1.00 93.88 176 GLY A C 1
ATOM 1244 O O . GLY A 1 176 ? -8.085 -1.631 1.131 1.00 93.88 176 GLY A O 1
ATOM 1245 N N . PRO A 1 177 ? -7.040 -1.144 -0.802 1.00 96.75 177 PRO A N 1
ATOM 1246 C CA . PRO A 1 177 ? -5.916 -0.806 -1.686 1.00 96.75 177 PRO A CA 1
ATOM 1247 C C . PRO A 1 177 ? -5.376 0.610 -1.480 1.00 96.75 177 PRO A C 1
ATOM 1249 O O . PRO A 1 177 ? -5.978 1.415 -0.764 1.00 96.75 177 PRO A O 1
ATOM 1252 N N . ASP A 1 178 ? -4.262 0.926 -2.145 1.00 94.69 178 ASP A N 1
ATOM 1253 C CA . ASP A 1 178 ? -3.589 2.226 -2.029 1.00 94.69 178 ASP A CA 1
ATOM 1254 C C . ASP A 1 178 ? -3.231 2.549 -0.559 1.00 94.69 178 ASP A C 1
ATOM 1256 O O . ASP A 1 178 ? -3.392 3.664 -0.052 1.00 94.69 178 ASP A O 1
ATOM 1260 N N . CYS A 1 179 ? -2.802 1.521 0.181 1.00 96.94 179 CYS A N 1
ATOM 1261 C CA . CYS A 1 179 ? -2.277 1.666 1.532 1.00 96.94 179 CYS A CA 1
ATOM 1262 C C . CYS A 1 179 ? -0.761 1.865 1.470 1.00 96.94 179 CYS A C 1
ATOM 1264 O O . CYS A 1 179 ? 0.007 0.906 1.463 1.00 96.94 179 CYS A O 1
ATOM 1266 N N . GLY A 1 180 ? -0.327 3.125 1.444 1.00 95.25 180 GLY A N 1
ATOM 1267 C CA . GLY A 1 180 ? 1.096 3.463 1.366 1.00 95.25 180 GLY A CA 1
ATOM 1268 C C . GLY A 1 180 ? 1.882 3.274 2.669 1.00 95.25 180 GLY A C 1
ATOM 1269 O O . GLY A 1 180 ? 3.094 3.095 2.606 1.00 95.25 180 GLY A O 1
ATOM 1270 N N . THR A 1 181 ? 1.223 3.303 3.831 1.00 97.69 181 THR A N 1
ATOM 1271 C CA . THR A 1 181 ? 1.884 3.373 5.146 1.00 97.69 181 THR A CA 1
ATOM 1272 C C . THR A 1 181 ? 1.186 2.465 6.147 1.00 97.69 181 THR A C 1
ATOM 1274 O O . THR A 1 181 ? -0.011 2.630 6.382 1.00 97.69 181 THR A O 1
ATOM 1277 N N . ALA A 1 182 ? 1.943 1.568 6.778 1.00 97.94 182 ALA A N 1
ATOM 1278 C CA . ALA A 1 182 ? 1.514 0.861 7.978 1.00 97.94 182 ALA A CA 1
ATOM 1279 C C . ALA A 1 182 ? 2.701 0.582 8.918 1.00 97.94 182 ALA A C 1
ATOM 1281 O O . ALA A 1 182 ? 3.855 0.507 8.494 1.00 97.94 182 ALA A O 1
ATOM 1282 N N . LEU A 1 183 ? 2.404 0.418 10.202 1.00 97.88 183 LEU A N 1
ATOM 1283 C CA . LEU A 1 183 ? 3.317 -0.060 11.233 1.00 97.88 183 LEU A CA 1
ATOM 1284 C C . LEU A 1 183 ? 2.565 -1.092 12.072 1.00 97.88 183 LEU A C 1
ATOM 1286 O O . LEU A 1 183 ? 1.542 -0.772 12.667 1.00 97.88 183 LEU A O 1
ATOM 1290 N N . VAL A 1 184 ? 3.025 -2.338 12.110 1.00 96.75 184 VAL A N 1
ATOM 1291 C CA . VAL A 1 184 ? 2.312 -3.417 12.811 1.00 96.75 184 VAL A CA 1
ATOM 1292 C C . VAL A 1 184 ? 3.266 -4.073 13.797 1.00 96.75 184 VAL A C 1
ATOM 1294 O O . VAL A 1 184 ? 4.207 -4.739 13.377 1.00 96.75 184 VAL A O 1
ATOM 1297 N N . GLY A 1 185 ? 3.056 -3.853 15.100 1.00 92.62 185 GLY A N 1
ATOM 1298 C CA . GLY A 1 185 ? 3.904 -4.419 16.156 1.00 92.62 185 GLY A CA 1
ATOM 1299 C C . GLY A 1 185 ? 5.366 -3.995 16.005 1.00 92.62 185 GLY A C 1
ATOM 1300 O O . GLY A 1 185 ? 6.261 -4.835 16.009 1.00 92.62 185 GLY A O 1
ATOM 1301 N N . GLY A 1 186 ? 5.600 -2.709 15.726 1.00 92.62 186 GLY A N 1
ATOM 1302 C CA . GLY A 1 186 ? 6.935 -2.160 15.459 1.00 92.62 186 GLY A CA 1
ATOM 1303 C C . GLY A 1 186 ? 7.511 -2.452 14.064 1.00 92.62 186 GLY A C 1
ATOM 1304 O O . GLY A 1 186 ? 8.553 -1.898 13.712 1.00 92.62 186 GLY A O 1
ATOM 1305 N N . VAL A 1 187 ? 6.853 -3.266 13.229 1.00 94.94 187 VAL A N 1
ATOM 1306 C CA . VAL A 1 187 ? 7.311 -3.544 11.858 1.00 94.94 187 VAL A CA 1
ATOM 1307 C C . VAL A 1 187 ? 6.787 -2.483 10.895 1.00 94.94 187 VAL A C 1
ATOM 1309 O O . VAL A 1 187 ? 5.584 -2.379 10.666 1.00 94.94 187 VAL A O 1
ATOM 1312 N N . ALA A 1 188 ? 7.703 -1.717 10.304 1.00 95.00 188 ALA A N 1
ATOM 1313 C CA . ALA A 1 188 ? 7.416 -0.719 9.279 1.00 95.00 188 ALA A CA 1
ATOM 1314 C C . ALA A 1 188 ? 7.108 -1.377 7.922 1.00 95.00 188 ALA A C 1
ATOM 1316 O O . ALA A 1 188 ? 7.908 -2.161 7.409 1.00 95.00 188 ALA A O 1
ATOM 1317 N N . LEU A 1 189 ? 5.969 -1.028 7.321 1.00 95.50 189 LEU A N 1
ATOM 1318 C CA . LEU A 1 189 ? 5.505 -1.567 6.046 1.00 95.50 189 LEU A CA 1
ATOM 1319 C C . LEU A 1 189 ? 5.183 -0.429 5.060 1.00 95.50 189 LEU A C 1
ATOM 1321 O O . LEU A 1 189 ? 4.503 0.545 5.399 1.00 95.50 189 LEU A O 1
ATOM 1325 N N . GLY A 1 190 ? 5.668 -0.558 3.822 1.00 94.75 190 GLY A N 1
ATOM 1326 C CA . GLY A 1 190 ? 5.590 0.501 2.811 1.00 94.75 190 GLY A CA 1
ATOM 1327 C C . GLY A 1 190 ? 6.419 1.732 3.193 1.00 94.75 190 GLY A C 1
ATOM 1328 O O . GLY A 1 190 ? 7.566 1.617 3.623 1.00 94.75 190 GLY A O 1
ATOM 1329 N N . PHE A 1 191 ? 5.842 2.920 3.030 1.00 95.31 191 PHE A N 1
ATOM 1330 C CA . PHE A 1 191 ? 6.439 4.190 3.438 1.00 95.31 191 PHE A CA 1
ATOM 1331 C C . PHE A 1 191 ? 6.082 4.496 4.895 1.00 95.31 191 PHE A C 1
ATOM 1333 O O . PHE A 1 191 ? 5.088 5.167 5.174 1.00 95.31 191 PHE A O 1
ATOM 1340 N N . ALA A 1 192 ? 6.886 3.998 5.828 1.00 93.75 192 ALA A N 1
ATOM 1341 C CA . ALA A 1 192 ? 6.689 4.186 7.264 1.00 93.75 192 ALA A CA 1
ATOM 1342 C C . ALA A 1 192 ? 7.927 4.798 7.941 1.00 93.75 192 ALA A C 1
ATOM 1344 O O . ALA A 1 192 ? 8.985 4.957 7.330 1.00 93.75 192 ALA A O 1
ATOM 1345 N N . ASN A 1 193 ? 7.771 5.180 9.208 1.00 92.00 193 ASN A N 1
ATOM 1346 C CA . ASN A 1 193 ? 8.790 5.852 10.006 1.00 92.00 193 ASN A CA 1
ATOM 1347 C C . ASN A 1 193 ? 9.218 4.947 11.162 1.00 92.00 193 ASN A C 1
ATOM 1349 O O . ASN A 1 193 ? 8.393 4.234 11.729 1.00 92.00 193 ASN A O 1
ATOM 1353 N N . VAL A 1 194 ? 10.499 5.002 11.525 1.00 94.12 194 VAL A N 1
ATOM 1354 C CA . VAL A 1 194 ? 10.967 4.420 12.786 1.00 94.12 194 VAL A CA 1
ATOM 1355 C C . VAL A 1 194 ? 10.520 5.353 13.902 1.00 94.12 194 VAL A C 1
ATOM 1357 O O . VAL A 1 194 ? 10.916 6.517 13.914 1.00 94.12 194 VAL A O 1
ATOM 1360 N N . VAL A 1 195 ? 9.684 4.845 14.800 1.00 95.75 195 VAL A N 1
ATOM 1361 C CA . VAL A 1 195 ? 9.158 5.568 15.960 1.00 95.75 195 VAL A CA 1
ATOM 1362 C C . VAL A 1 195 ? 9.301 4.717 17.210 1.00 95.75 195 VAL A C 1
ATOM 1364 O O . VAL A 1 195 ? 9.431 3.494 17.133 1.00 95.75 195 VAL A O 1
ATOM 1367 N N . THR A 1 196 ? 9.281 5.375 18.360 1.00 96.88 196 THR A N 1
ATOM 1368 C CA . THR A 1 196 ? 9.290 4.721 19.662 1.00 96.88 196 THR A CA 1
ATOM 1369 C C . THR A 1 196 ? 8.020 3.890 19.833 1.00 96.88 196 THR A C 1
ATOM 1371 O O . THR A 1 196 ? 6.913 4.364 19.576 1.00 96.88 196 THR A O 1
ATOM 1374 N N . GLU A 1 197 ? 8.174 2.646 20.278 1.00 97.25 197 GLU A N 1
ATOM 1375 C CA . GLU A 1 197 ? 7.050 1.771 20.604 1.00 97.25 197 GLU A CA 1
ATOM 1376 C C . GLU A 1 197 ? 6.294 2.293 21.838 1.00 97.25 197 GLU A C 1
ATOM 1378 O O . GLU A 1 197 ? 6.898 2.787 22.792 1.00 97.25 197 GLU A O 1
ATOM 1383 N N . GLY A 1 198 ? 4.964 2.199 21.833 1.00 96.88 198 GLY A N 1
ATOM 1384 C CA . GLY A 1 198 ? 4.138 2.641 22.957 1.00 96.88 198 GLY A CA 1
ATOM 1385 C C . GLY A 1 198 ? 2.714 2.113 22.898 1.00 96.88 198 GLY A C 1
ATOM 1386 O O . GLY A 1 198 ? 2.501 0.972 22.505 1.00 96.88 198 GLY A O 1
ATOM 1387 N N . ASN A 1 199 ? 1.757 2.931 23.336 1.00 97.56 199 ASN A N 1
ATOM 1388 C CA . ASN A 1 199 ? 0.370 2.530 23.597 1.00 97.56 199 ASN A CA 1
ATOM 1389 C C . ASN A 1 199 ? -0.676 3.287 22.764 1.00 97.56 199 ASN A C 1
ATOM 1391 O O . ASN A 1 199 ? -1.878 3.138 23.003 1.00 97.56 199 ASN A O 1
ATOM 1395 N N . VAL A 1 200 ? -0.245 4.125 21.817 1.00 98.44 200 VAL A N 1
ATOM 1396 C CA . VAL A 1 200 ? -1.153 4.828 20.906 1.00 98.44 200 VAL A CA 1
ATOM 1397 C C . VAL A 1 200 ? -1.282 4.046 19.603 1.00 98.44 200 VAL A C 1
ATOM 1399 O O . VAL A 1 200 ? -0.313 3.915 18.857 1.00 98.44 200 VAL A O 1
ATOM 1402 N N . GLY A 1 201 ? -2.489 3.569 19.314 1.00 98.38 201 GLY A N 1
ATOM 1403 C CA . GLY A 1 201 ? -2.851 2.981 18.031 1.00 98.38 201 GLY A CA 1
ATOM 1404 C C . GLY A 1 201 ? -3.306 4.052 17.039 1.00 98.38 201 GLY A C 1
ATOM 1405 O O . GLY A 1 201 ? -3.930 5.047 17.409 1.00 98.38 201 GLY A O 1
ATOM 1406 N N . LEU A 1 202 ? -3.004 3.868 15.758 1.00 98.50 202 LEU A N 1
ATOM 1407 C CA . LEU A 1 202 ? -3.465 4.738 14.680 1.00 98.50 202 LEU A CA 1
ATOM 1408 C C . LEU A 1 202 ? -4.264 3.926 13.662 1.00 98.50 202 LEU A C 1
ATOM 1410 O O . LEU A 1 202 ? -3.817 2.870 13.220 1.00 98.50 202 LEU A O 1
ATOM 1414 N N . VAL A 1 203 ? -5.388 4.478 13.210 1.00 98.44 203 VAL A N 1
ATOM 1415 C CA . VAL A 1 203 ? -6.101 4.020 12.008 1.00 98.44 203 VAL A CA 1
ATOM 1416 C C . VAL A 1 203 ? -6.076 5.149 10.990 1.00 98.44 203 VAL A C 1
ATOM 1418 O O . VAL A 1 203 ? -6.518 6.260 11.284 1.00 98.44 203 VAL A O 1
ATOM 1421 N N . ALA A 1 204 ? -5.534 4.906 9.796 1.00 97.94 204 ALA A N 1
ATOM 1422 C CA . ALA A 1 204 ? -5.249 5.985 8.858 1.00 97.94 204 ALA A CA 1
ATOM 1423 C C . ALA A 1 204 ? -5.765 5.733 7.437 1.00 97.94 204 ALA A C 1
ATOM 1425 O O . ALA A 1 204 ? -5.298 4.850 6.724 1.00 97.94 204 ALA A O 1
ATOM 1426 N N . ALA A 1 205 ? -6.653 6.607 6.966 1.00 97.25 205 ALA A N 1
ATOM 1427 C CA . ALA A 1 205 ? -7.051 6.717 5.559 1.00 97.25 205 ALA A CA 1
ATOM 1428 C C . ALA A 1 205 ? -6.228 7.804 4.829 1.00 97.25 205 ALA A C 1
ATOM 1430 O O . ALA A 1 205 ? -6.738 8.546 3.986 1.00 97.25 205 ALA A O 1
ATOM 1431 N N . SER A 1 206 ? -4.954 7.964 5.208 1.00 95.94 206 SER A N 1
ATOM 1432 C CA . SER A 1 206 ? -4.005 8.925 4.634 1.00 95.94 206 SER A CA 1
ATOM 1433 C C . SER A 1 206 ? -2.568 8.496 4.943 1.00 95.94 206 SER A C 1
ATOM 1435 O O . SER A 1 206 ? -2.192 8.483 6.110 1.00 95.94 206 SER A O 1
ATOM 1437 N N . GLY A 1 207 ? -1.762 8.176 3.922 1.00 94.88 207 GLY A N 1
ATOM 1438 C CA . GLY A 1 207 ? -0.380 7.705 4.109 1.00 94.88 207 GLY A CA 1
ATOM 1439 C C . GLY A 1 207 ? 0.523 8.748 4.775 1.00 94.88 207 GLY A C 1
ATOM 1440 O O . GLY A 1 207 ? 0.909 8.602 5.930 1.00 94.88 207 GLY A O 1
ATOM 1441 N N . THR A 1 208 ? 0.785 9.870 4.099 1.00 96.69 208 THR A N 1
ATOM 1442 C CA . THR A 1 208 ? 1.622 10.947 4.665 1.00 96.69 208 THR A CA 1
ATOM 1443 C C . THR A 1 208 ? 1.002 11.602 5.900 1.00 96.69 208 THR A C 1
ATOM 1445 O O . THR A 1 208 ? 1.726 12.063 6.779 1.00 96.69 208 THR A O 1
ATOM 1448 N N . GLY A 1 209 ? -0.333 11.603 6.013 1.00 97.19 209 GLY A N 1
ATOM 1449 C CA . GLY A 1 209 ? -1.018 12.018 7.237 1.00 97.19 209 GLY A CA 1
ATOM 1450 C C . GLY A 1 209 ? -0.662 11.122 8.425 1.00 97.19 209 GLY A C 1
ATOM 1451 O O . GLY A 1 209 ? -0.347 11.635 9.495 1.00 97.19 209 GLY A O 1
ATOM 1452 N N . ALA A 1 210 ? -0.645 9.800 8.225 1.00 97.50 210 ALA A N 1
ATOM 1453 C CA . ALA A 1 210 ? -0.216 8.842 9.237 1.00 97.50 210 ALA A CA 1
ATOM 1454 C C . ALA A 1 210 ? 1.243 9.066 9.644 1.00 97.50 210 ALA A C 1
ATOM 1456 O O . ALA A 1 210 ? 1.537 9.184 10.831 1.00 97.50 210 ALA A O 1
ATOM 1457 N N . GLN A 1 211 ? 2.140 9.196 8.660 1.00 98.25 211 GLN A N 1
ATOM 1458 C CA . GLN A 1 211 ? 3.560 9.465 8.904 1.00 98.25 211 GLN A CA 1
ATOM 1459 C C . GLN A 1 211 ? 3.761 10.725 9.746 1.00 98.25 211 GLN A C 1
ATOM 1461 O O . GLN A 1 211 ? 4.512 10.709 10.718 1.00 98.25 211 GLN A O 1
ATOM 1466 N N . GLN A 1 212 ? 3.052 11.806 9.416 1.00 98.19 212 GLN A N 1
ATOM 1467 C CA . GLN A 1 212 ? 3.174 13.058 10.149 1.00 98.19 212 GLN A CA 1
ATOM 1468 C C . GLN A 1 212 ? 2.698 12.931 11.599 1.00 98.19 212 GLN A C 1
ATOM 1470 O O . GLN A 1 212 ? 3.362 13.445 12.496 1.00 98.19 212 GLN A O 1
ATOM 1475 N N . VAL A 1 213 ? 1.577 12.245 11.850 1.00 98.19 213 VAL A N 1
ATOM 1476 C CA . VAL A 1 213 ? 1.090 12.023 13.221 1.00 98.19 213 VAL A CA 1
ATOM 1477 C C . VAL A 1 213 ? 2.069 11.155 14.011 1.00 98.19 213 VAL A C 1
ATOM 1479 O O . VAL A 1 213 ? 2.404 11.519 15.134 1.00 98.19 213 VAL A O 1
ATOM 1482 N N . MET A 1 214 ? 2.595 10.079 13.418 1.00 97.88 214 MET A N 1
ATOM 1483 C CA . MET A 1 214 ? 3.622 9.244 14.052 1.00 97.88 214 MET A CA 1
ATOM 1484 C C . MET A 1 214 ? 4.865 10.061 14.438 1.00 97.88 214 MET A C 1
ATOM 1486 O O . MET A 1 214 ? 5.316 9.982 15.577 1.00 97.88 214 MET A O 1
ATOM 1490 N N . CYS A 1 215 ? 5.374 10.908 13.537 1.00 97.94 215 CYS A N 1
ATOM 1491 C CA . CYS A 1 215 ? 6.509 11.790 13.826 1.00 97.94 215 CYS A CA 1
ATOM 1492 C C . CYS A 1 215 ? 6.219 12.788 14.958 1.00 97.94 215 CYS A C 1
ATOM 1494 O O . CYS A 1 215 ? 7.101 13.075 15.762 1.00 97.94 215 CYS A O 1
ATOM 1496 N N . LEU A 1 216 ? 5.004 13.345 15.019 1.00 98.44 216 LEU A N 1
ATOM 1497 C CA . LEU A 1 216 ? 4.620 14.290 16.073 1.00 98.44 216 LEU A CA 1
ATOM 1498 C C . LEU A 1 216 ? 4.501 13.611 17.441 1.00 98.44 216 LEU A C 1
ATOM 1500 O O . LEU A 1 216 ? 4.912 14.199 18.438 1.00 98.44 216 LEU A O 1
ATOM 1504 N N . LEU A 1 217 ? 3.958 12.391 17.485 1.00 98.19 217 LEU A N 1
ATOM 1505 C CA . LEU A 1 217 ? 3.881 11.591 18.707 1.00 98.19 217 LEU A CA 1
ATOM 1506 C C . LEU A 1 217 ? 5.281 11.243 19.218 1.00 98.19 217 LEU A C 1
ATOM 1508 O O . LEU A 1 217 ? 5.587 11.523 20.376 1.00 98.19 217 LEU A O 1
ATOM 1512 N N . ASP A 1 218 ? 6.152 10.743 18.341 1.00 97.50 218 ASP A N 1
ATOM 1513 C CA . ASP A 1 218 ? 7.531 10.397 18.695 1.00 97.50 218 ASP A CA 1
ATOM 1514 C C . ASP A 1 218 ? 8.312 11.622 19.200 1.00 97.50 218 ASP A C 1
ATOM 1516 O O . ASP A 1 218 ? 8.917 11.582 20.272 1.00 97.50 218 ASP A O 1
ATOM 1520 N N . ALA A 1 219 ? 8.193 12.766 18.514 1.00 98.12 219 ALA A N 1
ATOM 1521 C CA . ALA A 1 219 ? 8.795 14.026 18.953 1.00 98.12 219 ALA A CA 1
ATOM 1522 C C . ALA A 1 219 ? 8.255 14.522 20.310 1.00 98.12 219 ALA A C 1
ATOM 1524 O O . ALA A 1 219 ? 8.955 15.240 21.027 1.00 98.12 219 ALA A O 1
ATOM 1525 N N . ALA A 1 220 ? 7.025 14.148 20.671 1.00 98.12 220 ALA A N 1
ATOM 1526 C CA . ALA A 1 220 ? 6.419 14.430 21.970 1.00 98.12 220 ALA A CA 1
ATOM 1527 C C . ALA A 1 220 ? 6.747 13.370 23.043 1.00 98.12 220 ALA A C 1
ATOM 1529 O O . ALA A 1 220 ? 6.289 13.500 24.179 1.00 98.12 220 ALA A O 1
ATOM 1530 N N . GLY A 1 221 ? 7.525 12.333 22.711 1.00 97.81 221 GLY A N 1
ATOM 1531 C CA . GLY A 1 221 ? 7.843 11.222 23.609 1.00 97.81 221 GLY A CA 1
ATOM 1532 C C . GLY A 1 221 ? 6.674 10.260 23.845 1.00 97.81 221 GLY A C 1
ATOM 1533 O O . GLY A 1 221 ? 6.652 9.565 24.859 1.00 97.81 221 GLY A O 1
ATOM 1534 N N . VAL A 1 222 ? 5.691 10.236 22.942 1.00 98.19 222 VAL A N 1
ATOM 1535 C CA . VAL A 1 222 ? 4.530 9.341 22.988 1.00 98.19 222 VAL A CA 1
ATOM 1536 C C . VAL A 1 222 ? 4.726 8.231 21.960 1.00 98.19 222 VAL A C 1
ATOM 1538 O O . VAL A 1 222 ? 4.798 8.495 20.763 1.00 98.19 222 VAL A O 1
ATOM 1541 N N . GLY A 1 223 ? 4.821 6.986 22.424 1.00 97.50 223 GLY A N 1
ATOM 1542 C CA . GLY A 1 223 ? 5.076 5.847 21.546 1.00 97.50 223 GLY A CA 1
ATOM 1543 C C . GLY A 1 223 ? 3.824 5.309 20.845 1.00 97.50 223 GLY A C 1
ATOM 1544 O O . GLY A 1 223 ? 2.704 5.410 21.356 1.00 97.50 223 GLY A O 1
ATOM 1545 N N . VAL A 1 224 ? 4.035 4.690 19.686 1.00 98.38 224 VAL A N 1
ATOM 1546 C CA . VAL A 1 224 ? 2.995 4.097 18.834 1.00 98.38 224 VAL A CA 1
ATOM 1547 C C . VAL A 1 224 ? 3.004 2.576 18.992 1.00 98.38 224 VAL A C 1
ATOM 1549 O O . VAL A 1 224 ? 4.068 1.966 18.929 1.00 98.38 224 VAL A O 1
ATOM 1552 N N . SER A 1 225 ? 1.839 1.956 19.191 1.00 98.12 225 SER A N 1
ATOM 1553 C CA . SER A 1 225 ? 1.697 0.489 19.180 1.00 98.12 225 SER A CA 1
ATOM 1554 C C . SER A 1 225 ? 1.614 -0.022 17.738 1.00 98.12 225 SER A C 1
ATOM 1556 O O . SER A 1 225 ? 2.437 -0.808 17.263 1.00 98.12 225 SER A O 1
ATOM 1558 N N . HIS A 1 226 ? 0.640 0.512 17.002 1.00 98.25 226 HIS A N 1
ATOM 1559 C CA . HIS A 1 226 ? 0.338 0.171 15.620 1.00 98.25 226 HIS A CA 1
ATOM 1560 C C . HIS A 1 226 ? -0.094 1.415 14.840 1.00 98.25 226 HIS A C 1
ATOM 1562 O O . HIS A 1 226 ? -0.715 2.330 15.373 1.00 98.25 226 HIS A O 1
ATOM 1568 N N . CYS A 1 227 ? 0.159 1.413 13.538 1.00 98.31 227 CYS A N 1
ATOM 1569 C CA . CYS A 1 227 ? -0.447 2.302 12.564 1.00 98.31 227 CYS A CA 1
ATOM 1570 C C . CYS A 1 227 ? -1.032 1.470 11.422 1.00 98.31 227 CYS A C 1
ATOM 1572 O O . CYS A 1 227 ? -0.306 0.932 10.590 1.00 98.31 227 CYS A O 1
ATOM 1574 N N . LEU A 1 228 ? -2.354 1.350 11.387 1.00 98.50 228 LEU A N 1
ATOM 1575 C CA . LEU A 1 228 ? -3.083 0.544 10.416 1.00 98.50 228 LEU A CA 1
ATOM 1576 C C . LEU A 1 228 ? -3.610 1.452 9.300 1.00 98.50 228 LEU A C 1
ATOM 1578 O O . LEU A 1 228 ? -4.591 2.180 9.471 1.00 98.50 228 LEU A O 1
ATOM 1582 N N . GLY A 1 229 ? -2.936 1.437 8.150 1.00 98.12 229 GLY A N 1
ATOM 1583 C CA . GLY A 1 229 ? -3.386 2.154 6.960 1.00 98.12 229 GLY A CA 1
ATOM 1584 C C . GLY A 1 229 ? -4.567 1.439 6.299 1.00 98.12 229 GLY A C 1
ATOM 1585 O O . GLY A 1 229 ? -4.470 0.274 5.951 1.00 98.12 229 GLY A O 1
ATOM 1586 N N . VAL A 1 230 ? -5.702 2.104 6.091 1.00 98.06 230 VAL A N 1
ATOM 1587 C CA . VAL A 1 230 ? -6.941 1.449 5.604 1.00 98.06 230 VAL A CA 1
ATOM 1588 C C . VAL A 1 230 ? -7.259 1.717 4.128 1.00 98.06 230 VAL A C 1
ATOM 1590 O O . VAL A 1 230 ? -8.243 1.202 3.591 1.00 98.06 230 VAL A O 1
ATOM 1593 N N . GLY A 1 231 ? -6.411 2.503 3.461 1.00 96.50 231 GLY A N 1
ATOM 1594 C CA . GLY A 1 231 ? -6.610 2.977 2.091 1.00 96.50 231 GLY A CA 1
ATOM 1595 C C . GLY A 1 231 ? -7.356 4.312 2.035 1.00 96.50 231 GLY A C 1
ATOM 1596 O O . GLY A 1 231 ? -8.298 4.570 2.788 1.00 96.50 231 GLY A O 1
ATOM 1597 N N . GLY A 1 232 ? -6.943 5.194 1.121 1.00 95.38 232 GLY A N 1
ATOM 1598 C CA . GLY A 1 232 ? -7.378 6.600 1.097 1.00 95.38 232 GLY A CA 1
ATOM 1599 C C . GLY A 1 232 ? -8.862 6.846 0.790 1.00 95.38 232 GLY A C 1
ATOM 1600 O O . GLY A 1 232 ? -9.336 7.982 0.884 1.00 95.38 232 GLY A O 1
ATOM 1601 N N . ARG A 1 233 ? -9.604 5.809 0.392 1.00 96.50 233 ARG A N 1
ATOM 1602 C CA . ARG A 1 233 ? -11.037 5.887 0.085 1.00 96.50 233 ARG A CA 1
ATOM 1603 C C . ARG A 1 233 ? -11.932 5.154 1.080 1.00 96.50 233 ARG A C 1
ATOM 1605 O O . ARG A 1 233 ? -13.145 5.234 0.915 1.00 96.50 233 ARG A O 1
ATOM 1612 N N . ASP A 1 234 ? -11.362 4.509 2.101 1.00 98.00 234 ASP A N 1
ATOM 1613 C CA . ASP A 1 234 ? -12.113 3.678 3.049 1.00 98.00 234 ASP A CA 1
ATOM 1614 C C . ASP A 1 234 ? -13.270 4.448 3.693 1.00 98.00 234 ASP A C 1
ATOM 1616 O O . ASP A 1 234 ? -14.398 3.972 3.699 1.00 98.00 234 ASP A O 1
ATOM 1620 N N . LEU A 1 235 ? -13.032 5.691 4.122 1.00 97.38 235 LEU A N 1
ATOM 1621 C CA . LEU A 1 235 ? -14.047 6.538 4.762 1.00 97.38 235 LEU A CA 1
ATOM 1622 C C . LEU A 1 235 ? -14.977 7.295 3.795 1.00 97.38 235 LEU A C 1
ATOM 1624 O O . LEU A 1 235 ? -15.737 8.170 4.213 1.00 97.38 235 LEU A O 1
ATOM 1628 N N . LYS A 1 236 ? -14.936 6.988 2.496 1.00 97.50 236 LYS A N 1
ATOM 1629 C CA . LYS A 1 236 ? -15.939 7.486 1.545 1.00 97.50 236 LYS A CA 1
ATOM 1630 C C . LYS A 1 236 ? -17.184 6.605 1.602 1.00 97.50 236 LYS A C 1
ATOM 1632 O O . LYS A 1 236 ? -17.082 5.409 1.864 1.00 97.50 236 LYS A O 1
ATOM 1637 N N . SER A 1 237 ? -18.342 7.162 1.251 1.00 96.88 237 SER A N 1
ATOM 1638 C CA . SER A 1 237 ? -19.629 6.445 1.231 1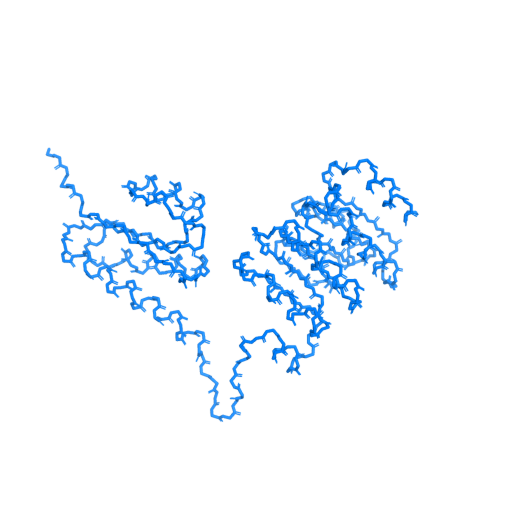.00 96.88 237 SER A CA 1
ATOM 1639 C C . SER A 1 237 ? -19.600 5.126 0.453 1.00 96.88 237 SER A C 1
ATOM 1641 O O . SER A 1 237 ? -20.241 4.164 0.859 1.00 96.88 237 SER A O 1
ATOM 1643 N N . ALA A 1 238 ? -18.823 5.053 -0.631 1.00 96.88 238 ALA A N 1
ATOM 1644 C CA . ALA A 1 238 ? -18.735 3.852 -1.454 1.00 96.88 238 ALA A CA 1
ATOM 1645 C C . ALA A 1 238 ? -18.120 2.643 -0.715 1.00 96.88 238 ALA A C 1
ATOM 1647 O O . ALA A 1 238 ? -18.590 1.524 -0.893 1.00 96.88 238 ALA A O 1
ATOM 1648 N N . VAL A 1 239 ? -17.105 2.855 0.132 1.00 97.81 239 VAL A N 1
ATOM 1649 C CA . VAL A 1 239 ? -16.423 1.775 0.882 1.00 97.81 239 VAL A CA 1
ATOM 1650 C C . VAL A 1 239 ? -16.914 1.685 2.327 1.00 97.81 239 VAL A C 1
ATOM 1652 O O . VAL A 1 239 ? -16.884 0.611 2.930 1.00 97.81 239 VAL A O 1
ATOM 1655 N N . ALA A 1 240 ? -17.473 2.778 2.843 1.00 97.50 240 ALA A N 1
ATOM 1656 C CA . ALA A 1 240 ? -18.217 2.855 4.089 1.00 97.50 240 ALA A CA 1
ATOM 1657 C C . ALA A 1 240 ? -17.426 2.435 5.335 1.00 97.50 240 ALA A C 1
ATOM 1659 O O . ALA A 1 240 ? -17.992 1.797 6.212 1.00 97.50 240 ALA A O 1
ATOM 1660 N N . GLY A 1 241 ? -16.133 2.748 5.420 1.00 97.44 241 GLY A N 1
ATOM 1661 C CA . GLY A 1 241 ? -15.303 2.576 6.618 1.00 97.44 241 GLY A CA 1
ATOM 1662 C C . GLY A 1 241 ? -15.094 1.126 7.055 1.00 97.44 241 GLY A C 1
ATOM 1663 O O . GLY A 1 241 ? -14.906 0.863 8.242 1.00 97.44 241 GLY A O 1
ATOM 1664 N N . ARG A 1 242 ? -15.187 0.165 6.126 1.00 97.94 242 ARG A N 1
ATOM 1665 C CA . ARG A 1 242 ? -15.099 -1.274 6.427 1.00 97.94 242 ARG A CA 1
ATOM 1666 C C . ARG A 1 242 ? -13.807 -1.642 7.146 1.00 97.94 242 ARG A C 1
ATOM 1668 O O . ARG A 1 242 ? -13.878 -2.267 8.202 1.00 97.94 242 ARG A O 1
ATOM 1675 N N . ALA A 1 243 ? -12.664 -1.235 6.597 1.00 98.00 243 ALA A N 1
ATOM 1676 C CA . ALA A 1 243 ? -11.375 -1.559 7.194 1.00 98.00 243 ALA A CA 1
ATOM 1677 C C . ALA A 1 243 ? -11.124 -0.724 8.454 1.00 98.00 243 ALA A C 1
ATOM 1679 O O . ALA A 1 243 ? -10.562 -1.247 9.407 1.00 98.00 243 ALA A O 1
ATOM 1680 N N . THR A 1 244 ? -11.607 0.523 8.511 1.00 98.25 244 THR A N 1
ATOM 1681 C CA . THR A 1 244 ? -11.533 1.350 9.726 1.00 98.25 244 THR A CA 1
ATOM 1682 C C . THR A 1 244 ? -12.242 0.687 10.904 1.00 98.25 244 THR A C 1
ATOM 1684 O O . THR A 1 244 ? -11.635 0.551 11.959 1.00 98.25 244 THR A O 1
ATOM 1687 N N . ARG A 1 245 ? -13.486 0.213 10.742 1.00 97.25 245 ARG A N 1
ATOM 1688 C CA . ARG A 1 245 ? -14.209 -0.485 11.824 1.00 97.25 245 ARG A CA 1
ATOM 1689 C C . ARG A 1 245 ? -13.469 -1.729 12.303 1.00 97.25 245 ARG A C 1
ATOM 1691 O O . ARG A 1 245 ? -13.366 -1.957 13.503 1.00 97.25 245 ARG A O 1
ATOM 1698 N N . GLN A 1 246 ? -12.948 -2.524 11.371 1.00 97.25 246 GLN A N 1
ATOM 1699 C CA . GLN A 1 246 ? -12.212 -3.735 11.720 1.00 97.25 246 GLN A CA 1
ATOM 1700 C C . GLN A 1 246 ? -10.878 -3.417 12.412 1.00 97.25 246 GLN A C 1
ATOM 1702 O O . GLN A 1 246 ? -10.533 -4.061 13.394 1.00 97.25 246 GLN A O 1
ATOM 1707 N N . ALA A 1 247 ? -10.161 -2.394 11.945 1.00 98.00 247 ALA A N 1
ATOM 1708 C CA . ALA A 1 247 ? -8.928 -1.923 12.563 1.00 98.00 247 ALA A CA 1
ATOM 1709 C C . ALA A 1 247 ? -9.173 -1.369 13.975 1.00 98.00 247 ALA A C 1
ATOM 1711 O O . ALA A 1 247 ? -8.404 -1.668 14.880 1.00 98.00 247 ALA A O 1
ATOM 1712 N N . LEU A 1 248 ? -10.254 -0.610 14.185 1.00 97.75 248 LEU A N 1
ATOM 1713 C CA . LEU A 1 248 ? -10.643 -0.125 15.513 1.00 97.75 248 LEU A CA 1
ATOM 1714 C C . LEU A 1 248 ? -10.932 -1.280 16.475 1.00 97.75 248 LEU A C 1
ATOM 1716 O O . LEU A 1 248 ? -10.443 -1.253 17.597 1.00 97.75 248 LEU A O 1
ATOM 1720 N N . ALA A 1 249 ? -11.667 -2.303 16.030 1.00 95.81 249 ALA A N 1
ATOM 1721 C CA . ALA A 1 249 ? -11.916 -3.496 16.838 1.00 95.81 249 ALA A CA 1
ATOM 1722 C C . ALA A 1 249 ? -10.608 -4.228 17.189 1.00 95.81 249 ALA A C 1
ATOM 1724 O O . ALA A 1 249 ? -10.360 -4.506 18.356 1.00 95.81 249 ALA A O 1
ATOM 1725 N N . ALA A 1 250 ? -9.728 -4.443 16.206 1.00 96.25 250 ALA A N 1
ATOM 1726 C CA . ALA A 1 250 ? -8.436 -5.092 16.430 1.00 96.25 250 ALA A CA 1
ATOM 1727 C C . ALA A 1 250 ? -7.543 -4.321 17.420 1.00 96.25 250 ALA A C 1
ATOM 1729 O O . ALA A 1 250 ? -6.862 -4.932 18.236 1.00 96.25 250 ALA A O 1
ATOM 1730 N N . LEU A 1 251 ? -7.554 -2.984 17.369 1.00 97.50 251 LEU A N 1
ATOM 1731 C CA . LEU A 1 251 ? -6.814 -2.144 18.316 1.00 97.50 251 LEU A CA 1
ATOM 1732 C C . LEU A 1 251 ? -7.461 -2.098 19.704 1.00 97.50 251 LEU A C 1
ATOM 1734 O O . LEU A 1 251 ? -6.748 -1.933 20.685 1.00 97.50 251 LEU A O 1
ATOM 1738 N N . ALA A 1 252 ? -8.785 -2.225 19.800 1.00 95.62 252 ALA A N 1
ATOM 1739 C CA . ALA A 1 252 ? -9.480 -2.302 21.083 1.00 95.62 252 ALA A CA 1
ATOM 1740 C C . ALA A 1 252 ? -9.197 -3.626 21.816 1.00 95.62 252 ALA A C 1
ATOM 1742 O O . ALA A 1 252 ? -9.151 -3.646 23.045 1.00 95.62 252 ALA A O 1
ATOM 1743 N N . ASP A 1 253 ? -8.986 -4.708 21.062 1.00 95.62 253 ASP A N 1
ATOM 1744 C CA . ASP A 1 253 ? -8.633 -6.026 21.596 1.00 95.62 253 ASP A CA 1
ATOM 1745 C C . ASP A 1 253 ? -7.127 -6.174 21.897 1.00 95.62 253 ASP A C 1
ATOM 1747 O O . ASP A 1 253 ? -6.721 -7.116 22.583 1.00 95.62 253 ASP A O 1
ATOM 1751 N N . ASP A 1 254 ? -6.289 -5.252 21.412 1.00 97.19 254 ASP A N 1
ATOM 1752 C CA . ASP A 1 254 ? -4.852 -5.247 21.677 1.00 97.19 254 ASP A CA 1
ATOM 1753 C C . ASP A 1 254 ? -4.541 -4.681 23.080 1.00 97.19 254 ASP A C 1
ATOM 1755 O O . ASP A 1 254 ? -4.714 -3.483 23.317 1.00 97.19 254 ASP A O 1
ATOM 1759 N N . PRO A 1 255 ? -4.011 -5.488 24.022 1.00 96.75 255 PRO A N 1
ATOM 1760 C CA . PRO A 1 255 ? -3.744 -5.038 25.388 1.00 96.75 255 PRO A CA 1
ATOM 1761 C C . PRO A 1 255 ? -2.648 -3.966 25.490 1.00 96.75 255 PRO A C 1
ATOM 1763 O O . PRO A 1 255 ? -2.525 -3.329 26.539 1.00 96.75 255 PRO A O 1
ATOM 1766 N N . GLN A 1 256 ? -1.825 -3.785 24.452 1.00 96.38 256 GLN A N 1
ATOM 1767 C CA . GLN A 1 256 ? -0.809 -2.734 24.408 1.00 96.38 256 GLN A CA 1
ATOM 1768 C C . GLN A 1 256 ? -1.405 -1.366 24.046 1.00 96.38 256 GLN A C 1
ATOM 1770 O O . GLN A 1 256 ? -0.870 -0.335 24.461 1.00 96.38 256 GLN A O 1
ATOM 1775 N N . THR A 1 257 ? -2.517 -1.335 23.314 1.00 98.06 257 THR A N 1
ATOM 1776 C CA . THR A 1 257 ? -3.144 -0.103 22.836 1.00 98.06 257 THR A CA 1
ATOM 1777 C C . THR A 1 257 ? -4.151 0.436 23.854 1.00 98.06 257 THR A C 1
ATOM 1779 O O . THR A 1 257 ? -5.149 -0.199 24.169 1.00 98.06 257 THR A O 1
ATOM 1782 N N . SER A 1 258 ? -3.919 1.649 24.367 1.00 97.00 258 SER A N 1
ATOM 1783 C CA . SER A 1 258 ? -4.826 2.306 25.327 1.00 97.00 258 SER A CA 1
ATOM 1784 C C . SER A 1 258 ? -5.581 3.502 24.753 1.00 97.00 258 SER A C 1
ATOM 1786 O O . SER A 1 258 ? -6.557 3.956 25.345 1.00 97.00 258 SER A O 1
ATOM 1788 N N . SER A 1 259 ? -5.100 4.051 23.638 1.00 96.81 259 SER A N 1
ATOM 1789 C CA . SER A 1 259 ? -5.692 5.208 22.968 1.00 96.81 259 SER A CA 1
ATOM 1790 C C . SER A 1 259 ? -5.586 5.023 21.465 1.00 96.81 259 SER A C 1
ATOM 1792 O O . SER A 1 259 ? -4.543 4.587 20.980 1.00 96.81 259 SER A O 1
ATOM 1794 N N . VAL A 1 260 ? -6.623 5.406 20.722 1.00 97.75 260 VAL A N 1
ATOM 1795 C CA . VAL A 1 260 ? -6.625 5.311 19.259 1.00 97.75 260 VAL A CA 1
ATOM 1796 C C . VAL A 1 260 ? -6.828 6.683 18.624 1.00 97.75 260 VAL A C 1
ATOM 1798 O O . VAL A 1 260 ? -7.677 7.460 19.055 1.00 97.75 260 VAL A O 1
ATOM 1801 N N . ILE A 1 261 ? -6.046 6.982 17.586 1.00 97.88 261 ILE A N 1
ATOM 1802 C CA . ILE A 1 261 ? -6.190 8.180 16.754 1.00 97.88 261 ILE A CA 1
ATOM 1803 C C . ILE A 1 261 ? -6.624 7.757 15.350 1.00 97.88 261 ILE A C 1
ATOM 1805 O O . ILE A 1 261 ? -5.946 6.969 14.689 1.00 97.88 261 ILE A O 1
ATOM 1809 N N . VAL A 1 262 ? -7.723 8.332 14.860 1.00 97.69 262 VAL A N 1
ATOM 1810 C CA . VAL A 1 262 ? -8.167 8.153 13.472 1.00 97.69 262 VAL A CA 1
ATOM 1811 C C . VAL A 1 262 ? -7.718 9.345 12.630 1.00 97.69 262 VAL A C 1
ATOM 1813 O O . VAL A 1 262 ? -8.035 10.492 12.941 1.00 97.69 262 VAL A O 1
ATOM 1816 N N . VAL A 1 263 ? -6.985 9.084 11.545 1.00 97.44 263 VAL A N 1
ATOM 1817 C CA . VAL A 1 263 ? -6.421 10.115 10.658 1.00 97.44 263 VAL A CA 1
ATOM 1818 C C . VAL A 1 263 ? -6.985 9.964 9.252 1.00 97.44 263 VAL A C 1
ATOM 1820 O O . VAL A 1 263 ? -6.808 8.936 8.600 1.00 97.44 263 VAL A O 1
ATOM 1823 N N . SER A 1 264 ? -7.642 11.000 8.733 1.00 96.31 264 SER A N 1
ATOM 1824 C CA . SER A 1 264 ? -8.225 10.955 7.392 1.00 96.31 264 SER A CA 1
ATOM 1825 C C . SER A 1 264 ? -8.425 12.338 6.771 1.00 96.31 264 SER A C 1
ATOM 1827 O O . SER A 1 264 ? -8.336 13.369 7.436 1.00 96.31 264 SER A O 1
ATOM 1829 N N . LYS A 1 265 ? -8.692 12.354 5.460 1.00 93.69 265 LYS A N 1
ATOM 1830 C CA . LYS A 1 265 ? -9.365 13.488 4.802 1.00 93.69 265 LYS A CA 1
ATOM 1831 C C . LYS A 1 265 ? -10.812 13.568 5.315 1.00 93.69 265 LYS A C 1
ATOM 1833 O O . LYS A 1 265 ? -11.298 12.547 5.791 1.00 93.69 265 LYS A O 1
ATOM 1838 N N . PRO A 1 266 ? -11.521 14.703 5.153 1.00 95.38 266 PRO A N 1
ATOM 1839 C CA . PRO A 1 266 ? -12.924 14.804 5.546 1.00 95.38 266 PRO A CA 1
ATOM 1840 C C . PRO A 1 266 ? -13.746 13.598 5.047 1.00 95.38 266 PRO A C 1
ATOM 1842 O O . PRO A 1 266 ? -13.837 13.401 3.828 1.00 95.38 266 PRO A O 1
ATOM 1845 N N . PRO A 1 267 ? -14.263 12.757 5.961 1.00 95.19 267 PRO A N 1
ATOM 1846 C CA . PRO A 1 267 ? -15.012 11.554 5.612 1.00 95.19 267 PRO A CA 1
ATOM 1847 C C . PRO A 1 267 ? -16.413 11.901 5.106 1.00 95.19 267 PRO A C 1
ATOM 1849 O O . PRO A 1 267 ? -16.876 13.039 5.220 1.00 95.19 267 PRO A O 1
ATOM 1852 N N . ASP A 1 268 ? -17.113 10.904 4.566 1.00 97.56 268 ASP A N 1
ATOM 1853 C CA . ASP A 1 268 ? -18.553 11.042 4.354 1.00 97.56 268 ASP A CA 1
ATOM 1854 C C . ASP A 1 268 ? -19.270 11.228 5.711 1.00 97.56 268 ASP A C 1
ATOM 1856 O O . ASP A 1 268 ? -18.955 10.491 6.650 1.00 97.56 268 ASP A O 1
ATOM 1860 N N . PRO A 1 269 ? -20.224 12.171 5.851 1.00 97.31 269 PRO A N 1
ATOM 1861 C CA . PRO A 1 269 ? -20.862 12.455 7.137 1.00 97.31 269 PRO A CA 1
ATOM 1862 C C . PRO A 1 269 ? -21.536 11.244 7.787 1.00 97.31 269 PRO A C 1
ATOM 1864 O O . PRO A 1 269 ? -21.451 11.086 9.000 1.00 97.31 269 PRO A O 1
ATOM 1867 N N . ALA A 1 270 ? -22.177 10.372 7.000 1.00 96.75 270 ALA A N 1
ATOM 1868 C CA . ALA A 1 270 ? -22.844 9.195 7.550 1.00 96.75 270 ALA A CA 1
ATOM 1869 C C . ALA A 1 270 ? -21.826 8.160 8.045 1.00 96.75 270 ALA A C 1
ATOM 1871 O O . ALA A 1 270 ? -22.029 7.538 9.085 1.00 96.75 270 ALA A O 1
ATOM 1872 N N . VAL A 1 271 ? -20.711 8.010 7.322 1.00 96.94 271 VAL A N 1
ATOM 1873 C CA . VAL A 1 271 ? -19.604 7.137 7.735 1.00 96.94 271 VAL A CA 1
ATOM 1874 C C . VAL A 1 271 ? -18.935 7.685 8.993 1.00 96.94 271 VAL A C 1
ATOM 1876 O O . VAL A 1 271 ? -18.629 6.912 9.890 1.00 96.94 271 VAL A O 1
ATOM 1879 N N . LEU A 1 272 ? -18.748 9.004 9.100 1.00 96.12 272 LEU A N 1
ATOM 1880 C CA . LEU A 1 272 ? -18.198 9.629 10.304 1.00 96.12 272 LEU A CA 1
ATOM 1881 C C . LEU A 1 272 ? -19.052 9.336 11.534 1.00 96.12 272 LEU A C 1
ATOM 1883 O O . LEU A 1 272 ? -18.517 8.851 12.521 1.00 96.12 272 LEU A O 1
ATOM 1887 N N . THR A 1 273 ? -20.365 9.574 11.455 1.00 96.44 273 THR A N 1
ATOM 1888 C CA . THR A 1 273 ? -21.285 9.302 12.569 1.00 96.44 273 THR A CA 1
ATOM 1889 C C . THR A 1 273 ? -21.240 7.837 13.002 1.00 96.44 273 THR A C 1
ATOM 1891 O O . THR A 1 273 ? -21.296 7.546 14.194 1.00 96.44 273 THR A O 1
ATOM 1894 N N . ASP A 1 274 ? -21.118 6.910 12.051 1.00 94.44 274 ASP A N 1
ATOM 1895 C CA . ASP A 1 274 ? -20.962 5.488 12.354 1.00 94.44 274 ASP A CA 1
ATOM 1896 C C . ASP A 1 274 ? -19.629 5.196 13.064 1.00 94.44 274 ASP A C 1
ATOM 1898 O O . ASP A 1 274 ? -19.624 4.542 14.102 1.00 94.44 274 ASP A O 1
ATOM 1902 N N . ILE A 1 275 ? -18.504 5.728 12.576 1.00 94.75 275 ILE A N 1
ATOM 1903 C CA . ILE A 1 275 ? -17.188 5.545 13.212 1.00 94.75 275 ILE A CA 1
ATOM 1904 C C . ILE A 1 275 ? -17.127 6.183 14.606 1.00 94.75 275 ILE A C 1
ATOM 1906 O O . ILE A 1 275 ? -16.573 5.583 15.522 1.00 94.75 275 ILE A O 1
ATOM 1910 N N . GLU A 1 276 ? -17.723 7.358 14.801 1.00 93.56 276 GLU A N 1
ATOM 1911 C CA . GLU A 1 276 ? -17.786 8.030 16.107 1.00 93.56 276 GLU A CA 1
ATOM 1912 C C . GLU A 1 276 ? -18.564 7.221 17.152 1.00 93.56 276 GLU A C 1
ATOM 1914 O O . GLU A 1 276 ? -18.348 7.408 18.344 1.00 93.56 276 GLU A O 1
ATOM 1919 N N . SER A 1 277 ? -19.421 6.281 16.736 1.00 92.38 277 SER A N 1
ATOM 1920 C CA . SER A 1 277 ? -20.110 5.377 17.666 1.00 92.38 277 SER A CA 1
ATOM 1921 C C . SER A 1 277 ? -19.197 4.329 18.322 1.00 92.38 277 SER A C 1
ATOM 1923 O O . SER A 1 277 ? -19.619 3.673 19.273 1.00 92.38 277 SER A O 1
ATOM 1925 N N . PHE A 1 278 ? -17.960 4.182 17.829 1.00 85.31 278 PHE A N 1
ATOM 1926 C CA . PHE A 1 278 ? -16.923 3.310 18.394 1.00 85.31 278 PHE A CA 1
ATOM 1927 C C . PHE A 1 278 ? -16.008 4.028 19.403 1.00 85.31 278 PHE A C 1
ATOM 1929 O O . PHE A 1 278 ? -15.143 3.373 19.984 1.00 85.31 278 PHE A O 1
ATOM 1936 N N . ALA A 1 279 ? -16.153 5.348 19.569 1.00 74.00 279 ALA A N 1
ATOM 1937 C CA . ALA A 1 279 ? -15.391 6.156 20.527 1.00 74.00 279 ALA A CA 1
ATOM 1938 C C . ALA A 1 279 ? -15.998 6.096 21.938 1.00 74.00 279 ALA A C 1
ATOM 1940 O O . ALA A 1 279 ? -15.204 6.114 22.906 1.00 74.00 279 ALA A O 1
#

Sequence (279 aa):
MSAPTPHTTVELRRGAYHDSVSLMQVSRQVAATNGIIAAQVAMATELNVEVLTGMGFAVPAEAGANDLVIALHAESPEAIEAGRAAVEEALAGLRSAGRGGTGMGEAPPPRTIGSAARAGGANLALISVPGQHAVTEAFDAIDAGLSVMLFSDNVSVEDEIRLKDAARAADVLVMGPDCGTALVGGVALGFANVVTEGNVGLVAASGTGAQQVMCLLDAAGVGVSHCLGVGGRDLKSAVAGRATRQALAALADDPQTSSVIVVSKPPDPAVLTDIESFA

Foldseek 3Di:
DDDPFWDKDKDKAAPDDDDPVLQVVLQVQLCPQPFWPGKGKAQPDPVVVVVCVVVVDDDDPPRDSRIIMIITTGPDPVSVVSSVVSSVVSSVVVVVVQCPDDPPPDDGDDPALLRVCVVPVAQEDEDADEQVCLLVNLVSQLVSNHAYEQCHDPHDLVSLLVSLVSCVVSLHAHADNNQQWKAAQQDTDHPADRAAAAAEEEEELDHVQLRVVRVVCRVVVHHYRIHRHRHNCCLEPSNLVSRVVSSLVVSVPDPRHDHYDYYHDDGDPVSVVVSVVSD

pLDDT: mean 91.64, std 10.94, range [42.72, 98.62]

Secondary structure (DSSP, 8-state):
-PPPPPEEEEEEETT----HHHHHHHHHHHHTSTTEEEEEEEE--HHHHHHHHHTT----TT--TTSEEEEEEESSHHHHHHHHHHHHHHHHHHHHHTT-PPPTTPPPPP-SHHHHHHHH---EEEE-S-HHHHHHHHHHHHHTT-EEEE------HHHHHHHHHHHHHTT--EE-SS--EEEETTEEEES-----EEEEEEEES-HHHHHHHHHHHHHTT--EEEEEE--TTTTSTTTTTHHHHHHHHHHHH-TT--EEEEE-SS--HHHHHHHHTT-